Protein AF-A0A537R8G4-F1 (afdb_monomer_lite)

Foldseek 3Di:
DVVCLVPPQEEEAQFVLRLVVQQVVCVVVVHPRHHYDYQHDFACPPPDDDPDDDFPPPDPVVDFQAEEEEEDAQEVQQPPVLVVVLVLVCVVVVHDHAAYEYEHHHDYHNVVVVVVCVVCVVVVVRYHYHYDGDPVNVLVCLLSYLAYERAGNEDSACNVLLNSLVSLGEYEYAPDRNNCVRCPPLHNHDHPVDSVRSSVSVVVSRPDPPVRVVSSVCSVVDPDTDHNVNSVVSVVVSVCVSVVDDPDDDDDWFFDFPPWDKDFPDPDDDDDDDPPVVVVVVVVPPPDDDDDDDDDDDDDADADWDDDPHDMADSVHFWGWDDDPFWIKIWGWDDDPDPGIGITIDIGTDDPPPPAWGFIDTPNHTRDTDDPPPDDD

Radius of gyration: 29.0 Å; chains: 1; bounding box: 66×63×72 Å

Sequence (377 aa):
MRRALKHTDHILAVSENTARDVRRYSASLQLPEPAITVTKNGSSFTEFLPPGEAPGEITVGELPERFVLFVATIEGRKNHQLILDIWRRMIEEGDDPPHLVCVGRLGWKSTAFISTVVESGYLGGRIHLLREICDADLRMLYSRSLFTLCPSFYEGWGLPVGEALAMGKICVCSDRASLPEVAGEFGVYIDIADFDRSLAVIRGLLSDNAARSRLEANIRRGYEPVTWHSVAKKVVAACQSATGVVWQEPYPYTSIPYSSEVNFGKLDRDIDGTGEAVLARIERTRRGLFLGELLQEQNFLWGEEIRSHGFWAYPEDWGTWACHAGGDIAVALAPSDSVFFDVFLRVRVSGLLTNQPIKLSANGRPVWNAAIGEGPR

pLDDT: mean 71.76, std 25.8, range [26.22, 98.75]

Structure (mmCIF, N/CA/C/O backbone):
data_AF-A0A537R8G4-F1
#
_entry.id   AF-A0A537R8G4-F1
#
loop_
_atom_site.group_PDB
_atom_site.id
_atom_site.type_symbol
_atom_site.label_atom_id
_atom_site.label_alt_id
_atom_site.label_comp_id
_atom_site.label_asym_id
_atom_site.label_entity_id
_atom_site.label_seq_id
_atom_site.pdbx_PDB_ins_code
_atom_site.Cartn_x
_atom_site.Cartn_y
_atom_site.Cartn_z
_atom_site.occupancy
_atom_site.B_iso_or_equiv
_atom_site.auth_seq_id
_atom_site.auth_comp_id
_atom_site.auth_asym_id
_atom_site.auth_atom_id
_atom_site.pdbx_PDB_model_num
ATOM 1 N N . MET A 1 1 ? 1.771 0.565 22.942 1.00 77.50 1 MET A N 1
ATOM 2 C CA . MET A 1 1 ? 1.067 -0.737 22.907 1.00 77.50 1 MET A CA 1
ATOM 3 C C . MET A 1 1 ? 0.810 -1.342 24.290 1.00 77.50 1 MET A C 1
ATOM 5 O O . MET A 1 1 ? -0.344 -1.391 24.671 1.00 77.50 1 MET A O 1
ATOM 9 N N . ARG A 1 2 ? 1.821 -1.732 25.093 1.00 78.81 2 ARG A N 1
ATOM 10 C CA . ARG A 1 2 ? 1.601 -2.331 26.438 1.00 78.81 2 ARG A CA 1
ATOM 11 C C . ARG A 1 2 ? 0.625 -1.550 27.338 1.00 78.81 2 ARG A C 1
ATOM 13 O O . ARG A 1 2 ? -0.180 -2.166 28.018 1.00 78.81 2 ARG A O 1
ATOM 20 N N . ARG A 1 3 ? 0.708 -0.211 27.359 1.00 76.81 3 ARG A N 1
ATOM 21 C CA . ARG A 1 3 ? -0.242 0.644 28.098 1.00 76.81 3 ARG A CA 1
ATOM 22 C C . ARG A 1 3 ? -1.656 0.571 27.511 1.00 76.81 3 ARG A C 1
ATOM 24 O O . ARG A 1 3 ? -2.589 0.346 28.261 1.00 76.81 3 ARG A O 1
ATOM 31 N N . ALA A 1 4 ? -1.795 0.681 26.188 1.00 77.44 4 ALA A N 1
ATOM 32 C CA . ALA A 1 4 ? -3.089 0.575 25.510 1.00 77.44 4 ALA A CA 1
ATOM 33 C C . ALA A 1 4 ? -3.793 -0.753 25.841 1.00 77.44 4 ALA A C 1
ATOM 35 O O . ALA A 1 4 ? -4.937 -0.732 26.269 1.00 77.44 4 ALA A O 1
ATOM 36 N N . LEU A 1 5 ? -3.076 -1.882 25.793 1.00 78.88 5 LEU A N 1
ATOM 37 C CA . LEU A 1 5 ? -3.617 -3.204 26.148 1.00 78.88 5 LEU A CA 1
ATOM 38 C C . LEU A 1 5 ? -4.165 -3.311 27.583 1.00 78.88 5 LEU A C 1
ATOM 40 O O . LEU A 1 5 ? -4.950 -4.207 27.857 1.00 78.88 5 LEU A O 1
ATOM 44 N N . LYS A 1 6 ? -3.742 -2.440 28.506 1.00 74.94 6 LYS A N 1
ATOM 45 C CA . LYS A 1 6 ? -4.204 -2.443 29.905 1.00 74.94 6 LYS A CA 1
ATOM 46 C C . LYS A 1 6 ? -5.351 -1.472 30.183 1.00 74.94 6 LYS A C 1
ATOM 48 O O . LYS A 1 6 ? -5.935 -1.540 31.257 1.00 74.94 6 LYS A O 1
ATOM 53 N N . HIS A 1 7 ? -5.606 -0.537 29.273 1.00 79.19 7 HIS A N 1
ATOM 54 C CA . HIS A 1 7 ? -6.469 0.623 29.515 1.00 79.19 7 HIS A CA 1
ATOM 55 C C . HIS A 1 7 ? -7.483 0.863 28.394 1.00 79.19 7 HIS A C 1
ATOM 57 O O . HIS A 1 7 ? -8.088 1.926 28.350 1.00 79.19 7 HIS A O 1
ATOM 63 N N . THR A 1 8 ? -7.625 -0.081 27.464 1.00 79.56 8 THR A N 1
ATOM 64 C CA . THR A 1 8 ? -8.562 0.030 26.346 1.00 79.56 8 THR A CA 1
ATOM 65 C C . THR A 1 8 ? -9.536 -1.128 26.421 1.00 79.56 8 THR A C 1
ATOM 67 O O . THR A 1 8 ? -9.103 -2.279 26.459 1.00 79.56 8 THR A O 1
ATOM 70 N N . ASP A 1 9 ? -10.829 -0.822 26.400 1.00 79.62 9 ASP A N 1
ATOM 71 C CA . ASP A 1 9 ? -11.888 -1.834 26.402 1.00 79.62 9 ASP A CA 1
ATOM 72 C C . ASP A 1 9 ? -11.975 -2.565 25.057 1.00 79.62 9 ASP A C 1
ATOM 74 O O . ASP A 1 9 ? -12.308 -3.747 25.002 1.00 79.62 9 ASP A O 1
ATOM 78 N N . HIS A 1 10 ? -11.634 -1.873 23.963 1.00 86.75 10 HIS A N 1
ATOM 79 C CA . HIS A 1 10 ? -11.763 -2.389 22.603 1.00 86.75 10 HIS A CA 1
ATOM 80 C C . HIS A 1 10 ? -10.721 -1.805 21.647 1.00 86.75 10 HIS A C 1
ATOM 82 O O . HIS A 1 10 ? -10.510 -0.595 21.601 1.00 86.75 10 HIS A O 1
ATOM 88 N N . ILE A 1 11 ? -10.081 -2.650 20.842 1.00 91.88 11 ILE A N 1
ATOM 89 C CA . ILE A 1 11 ? -9.055 -2.240 19.877 1.00 91.88 11 ILE A CA 1
ATOM 90 C C . ILE A 1 11 ? -9.620 -2.301 18.458 1.00 91.88 11 ILE A C 1
ATOM 92 O O . ILE A 1 11 ? -10.158 -3.315 18.017 1.00 91.88 11 ILE A O 1
ATOM 96 N N . LEU A 1 12 ? -9.433 -1.220 17.706 1.00 94.38 12 LEU A N 1
ATOM 97 C CA . LEU A 1 12 ? -9.717 -1.179 16.275 1.00 94.38 12 LEU A CA 1
ATOM 98 C C . LEU A 1 12 ? -8.428 -1.481 15.509 1.00 94.38 12 LEU A C 1
ATOM 100 O O . LEU A 1 12 ? -7.441 -0.754 15.626 1.00 94.38 12 LEU A O 1
ATOM 104 N N . ALA A 1 13 ? -8.414 -2.584 14.764 1.00 95.88 13 ALA A N 1
ATOM 105 C CA . ALA A 1 13 ? -7.257 -3.020 13.990 1.00 95.88 13 ALA A CA 1
ATOM 106 C C . ALA A 1 13 ? -7.496 -2.797 12.495 1.00 95.88 13 ALA A C 1
ATOM 108 O O . ALA A 1 13 ? -8.519 -3.200 11.955 1.00 95.88 13 ALA A O 1
ATOM 109 N N . VAL A 1 14 ? -6.525 -2.213 11.796 1.00 95.69 14 VAL A N 1
ATOM 110 C CA . VAL A 1 14 ? -6.655 -1.879 10.364 1.00 95.69 14 VAL A CA 1
ATOM 111 C C . VAL A 1 14 ? -6.548 -3.087 9.420 1.00 95.69 14 VAL A C 1
ATOM 113 O O . VAL A 1 14 ? -6.735 -2.948 8.217 1.00 95.69 14 VAL A O 1
ATOM 116 N N . SER A 1 15 ? -6.237 -4.272 9.949 1.00 97.00 15 SER A N 1
ATOM 117 C CA . SER A 1 15 ? -6.146 -5.544 9.221 1.00 97.00 15 SER A CA 1
ATOM 118 C C . SER A 1 15 ? -6.269 -6.727 10.175 1.00 97.00 15 SER A C 1
ATOM 120 O O . SER A 1 15 ? -6.014 -6.593 11.378 1.00 97.00 15 SER A O 1
ATOM 122 N N . GLU A 1 16 ? -6.578 -7.906 9.635 1.00 96.81 16 GLU A N 1
ATOM 123 C CA . GLU A 1 16 ? -6.464 -9.161 10.380 1.00 96.81 16 GLU A CA 1
ATOM 124 C C . GLU A 1 16 ? -5.011 -9.426 10.773 1.00 96.81 16 GLU A C 1
ATOM 126 O O . GLU A 1 16 ? -4.745 -9.922 11.866 1.00 96.81 16 GLU A O 1
ATOM 131 N N . ASN A 1 17 ? -4.043 -9.040 9.937 1.00 97.00 17 ASN A N 1
ATOM 132 C CA . ASN A 1 17 ? -2.630 -9.121 10.278 1.00 97.00 17 ASN A CA 1
ATOM 133 C C . ASN A 1 17 ? -2.297 -8.313 11.532 1.00 97.00 17 ASN A C 1
ATOM 135 O O . ASN A 1 17 ? -1.690 -8.840 12.463 1.00 97.00 17 ASN A O 1
ATOM 139 N N . THR A 1 18 ? -2.755 -7.063 11.593 1.00 96.38 18 THR A N 1
ATOM 140 C CA . THR A 1 18 ? -2.564 -6.215 12.775 1.00 96.38 18 THR A CA 1
ATOM 141 C C . THR A 1 18 ? -3.274 -6.811 13.989 1.00 96.38 18 THR A C 1
ATOM 143 O O . THR A 1 18 ? -2.699 -6.843 15.075 1.00 96.38 18 THR A O 1
ATOM 146 N N . ALA A 1 19 ? -4.486 -7.351 13.823 1.00 96.81 19 ALA A N 1
ATOM 147 C CA . ALA A 1 19 ? -5.201 -8.026 14.903 1.00 96.81 19 ALA A CA 1
ATOM 148 C C . ALA A 1 19 ? -4.428 -9.248 15.434 1.00 96.81 19 ALA A C 1
ATOM 150 O O . ALA A 1 19 ? -4.290 -9.415 16.647 1.00 96.81 19 ALA A O 1
ATOM 151 N N . ARG A 1 20 ? -3.865 -10.083 14.549 1.00 96.44 20 ARG A N 1
ATOM 152 C CA . ARG A 1 20 ? -3.001 -11.216 14.926 1.00 96.44 20 ARG A CA 1
ATOM 153 C C . ARG A 1 20 ? -1.750 -10.755 15.670 1.00 96.44 20 ARG A C 1
ATOM 155 O O . ARG A 1 20 ? -1.399 -11.363 16.679 1.00 96.44 20 ARG A O 1
ATOM 162 N N . ASP A 1 21 ? -1.105 -9.685 15.214 1.00 95.81 21 ASP A N 1
ATOM 163 C CA . ASP A 1 21 ? 0.089 -9.141 15.865 1.00 95.81 21 ASP A CA 1
ATOM 164 C C . ASP A 1 21 ? -0.223 -8.589 17.262 1.00 95.81 21 ASP A C 1
ATOM 166 O O . ASP A 1 21 ? 0.522 -8.847 18.211 1.00 95.81 21 ASP A O 1
ATOM 170 N N . VAL A 1 22 ? -1.363 -7.908 17.426 1.00 95.31 22 VAL A N 1
ATOM 171 C CA . VAL A 1 22 ? -1.854 -7.448 18.734 1.00 95.31 22 VAL A CA 1
ATOM 172 C C . VAL A 1 22 ? -2.113 -8.632 19.665 1.00 95.31 22 VAL A C 1
ATOM 174 O O . VAL A 1 22 ? -1.622 -8.622 20.794 1.00 95.31 22 VAL A O 1
ATOM 177 N N . ARG A 1 23 ? -2.811 -9.679 19.202 1.00 95.25 23 ARG A N 1
ATOM 178 C CA . ARG A 1 23 ? -3.057 -10.897 19.997 1.00 95.25 23 ARG A CA 1
ATOM 179 C C . ARG A 1 23 ? -1.754 -11.579 20.409 1.00 95.25 23 ARG A C 1
ATOM 181 O O . ARG A 1 23 ? -1.564 -11.878 21.585 1.00 95.25 23 ARG A O 1
ATOM 188 N N . ARG A 1 24 ? -0.822 -11.760 19.466 1.00 95.44 24 ARG A N 1
ATOM 189 C CA . ARG A 1 24 ? 0.501 -12.351 19.722 1.00 95.44 24 ARG A CA 1
ATOM 190 C C . ARG A 1 24 ? 1.281 -11.545 20.761 1.00 95.44 24 ARG A C 1
ATOM 192 O O . ARG A 1 24 ? 1.901 -12.126 21.650 1.00 95.44 24 ARG A O 1
ATOM 199 N N . TYR A 1 25 ? 1.254 -10.217 20.662 1.00 94.69 25 TYR A N 1
ATOM 200 C CA . TYR A 1 25 ? 1.926 -9.341 21.618 1.00 94.69 25 TYR A CA 1
ATOM 201 C C . TYR A 1 25 ? 1.234 -9.322 22.990 1.00 94.69 25 TYR A C 1
ATOM 203 O O . TYR A 1 25 ? 1.918 -9.264 24.005 1.00 94.69 25 TYR A O 1
ATOM 211 N N . SER A 1 26 ? -0.098 -9.424 23.052 1.00 92.69 26 SER A N 1
ATOM 212 C CA . SER A 1 26 ? -0.823 -9.573 24.324 1.00 92.69 26 SER A CA 1
ATOM 213 C C . SER A 1 26 ? -0.442 -10.878 25.029 1.00 92.69 26 SER A C 1
ATOM 215 O O . SER A 1 26 ? -0.069 -10.870 26.204 1.00 92.69 26 SER A O 1
ATOM 217 N N . ALA A 1 27 ? -0.414 -11.985 24.278 1.00 92.94 27 ALA A N 1
ATOM 218 C CA . ALA A 1 27 ? -0.031 -13.300 24.782 1.00 92.94 27 ALA A CA 1
ATOM 219 C C . ALA A 1 27 ? 1.420 -13.335 25.296 1.00 92.94 27 ALA A C 1
ATOM 221 O O . ALA A 1 27 ? 1.681 -13.903 26.355 1.00 92.94 27 ALA A O 1
ATOM 222 N N . SER A 1 28 ? 2.365 -12.678 24.608 1.00 95.31 28 SER A N 1
ATOM 223 C CA . SER A 1 28 ? 3.765 -12.607 25.068 1.00 95.31 28 SER A CA 1
ATOM 224 C C . SER A 1 28 ? 3.944 -11.804 26.361 1.00 95.31 28 SER A C 1
ATOM 226 O O . SER A 1 28 ? 4.935 -11.982 27.068 1.00 95.31 28 SER A O 1
ATOM 228 N N . LEU A 1 29 ? 2.976 -10.946 26.692 1.00 90.81 29 LEU A N 1
ATOM 229 C CA . LEU A 1 29 ? 2.906 -10.205 27.949 1.00 90.81 29 LEU A CA 1
ATOM 230 C C . LEU A 1 29 ? 2.048 -10.900 29.015 1.00 90.81 29 LEU A C 1
ATOM 232 O O . LEU A 1 29 ? 1.900 -10.336 30.099 1.00 90.81 29 LEU A O 1
ATOM 236 N N . GLN A 1 30 ? 1.490 -12.081 28.717 1.00 90.19 30 GLN A N 1
ATOM 237 C CA . GLN A 1 30 ? 0.563 -12.815 29.587 1.00 90.19 30 GLN A CA 1
ATOM 238 C C . GLN A 1 30 ? -0.653 -11.966 30.003 1.00 90.19 30 GLN A C 1
ATOM 240 O O . GLN A 1 30 ? -1.149 -12.067 31.123 1.00 90.19 30 GLN A O 1
ATOM 245 N N . LEU A 1 31 ? -1.115 -11.088 29.108 1.00 84.19 31 LEU A N 1
ATOM 246 C CA . LEU A 1 31 ? -2.334 -10.304 29.295 1.00 84.19 31 LEU A CA 1
ATOM 247 C C . LEU A 1 31 ? -3.538 -11.043 28.685 1.00 84.19 31 LEU A C 1
ATOM 249 O O . LEU A 1 31 ? -3.347 -11.846 27.766 1.00 84.19 31 LEU A O 1
ATOM 253 N N . PRO A 1 32 ? -4.773 -10.770 29.153 1.00 82.31 32 PRO A N 1
ATOM 254 C CA . PRO A 1 32 ? -5.981 -11.279 28.512 1.00 82.31 32 PRO A CA 1
ATOM 255 C C . PRO A 1 32 ? -6.027 -10.929 27.020 1.00 82.31 32 PRO A C 1
ATOM 257 O O . PRO A 1 32 ? -5.450 -9.928 26.578 1.00 82.31 32 PRO A O 1
ATOM 260 N N . GLU A 1 33 ? -6.713 -11.755 26.232 1.00 85.56 33 GLU A N 1
ATOM 261 C CA . GLU A 1 33 ? -6.945 -11.426 24.829 1.00 85.56 33 GLU A CA 1
ATOM 262 C C . GLU A 1 33 ? -7.824 -10.166 24.745 1.00 85.56 33 GLU A C 1
ATOM 264 O O . GLU A 1 33 ? -8.910 -10.152 25.329 1.00 85.56 33 GLU A O 1
ATOM 269 N N . PRO A 1 34 ? -7.369 -9.094 24.070 1.00 86.81 34 PRO A N 1
ATOM 270 C CA . PRO A 1 34 ? -8.164 -7.882 23.953 1.00 86.81 34 PRO A CA 1
ATOM 271 C C . PRO A 1 34 ? -9.346 -8.114 23.009 1.00 86.81 34 PRO A C 1
ATOM 273 O O . PRO A 1 34 ? -9.230 -8.845 22.022 1.00 86.81 34 PRO A O 1
ATOM 276 N N . ALA A 1 35 ? -10.463 -7.431 23.258 1.00 90.06 35 ALA A N 1
ATOM 277 C CA . ALA A 1 35 ? -11.524 -7.332 22.268 1.00 90.06 35 ALA A CA 1
ATOM 278 C C . ALA A 1 35 ? -11.006 -6.533 21.060 1.00 90.06 35 ALA A C 1
ATOM 280 O O . ALA A 1 35 ? -10.442 -5.447 21.216 1.00 90.06 35 ALA A O 1
ATOM 281 N N . ILE A 1 36 ? -11.140 -7.096 19.855 1.00 94.00 36 ILE A N 1
ATOM 282 C CA . ILE A 1 36 ? -10.653 -6.481 18.616 1.00 94.00 36 ILE A CA 1
ATOM 283 C C . ILE A 1 36 ? -11.757 -6.504 17.561 1.00 94.00 36 ILE A C 1
ATOM 285 O O . ILE A 1 36 ? -12.323 -7.560 17.279 1.00 94.00 36 ILE A O 1
ATOM 289 N N . THR A 1 37 ? -11.987 -5.368 16.902 1.00 95.12 37 THR A N 1
ATOM 290 C CA . THR A 1 37 ? -12.716 -5.309 15.627 1.00 95.12 37 THR A CA 1
ATOM 291 C C . THR A 1 37 ? -11.768 -4.898 14.515 1.00 95.12 37 THR A C 1
ATOM 293 O O . THR A 1 37 ? -11.030 -3.921 14.643 1.00 95.12 37 THR A O 1
ATOM 296 N N . VAL A 1 38 ? -11.807 -5.630 13.401 1.00 96.56 38 VAL A N 1
ATOM 297 C CA . VAL A 1 38 ? -11.031 -5.279 12.213 1.00 96.56 38 VAL A CA 1
ATOM 298 C C . VAL A 1 38 ? -11.786 -4.258 11.366 1.00 96.56 38 VAL A C 1
ATOM 300 O O . VAL A 1 38 ? -12.844 -4.532 10.795 1.00 96.56 38 VAL A O 1
ATOM 303 N N . THR A 1 39 ? -11.206 -3.068 11.265 1.00 94.12 39 THR A N 1
ATOM 304 C CA . THR A 1 39 ? -11.673 -1.928 10.479 1.00 94.12 39 THR A CA 1
ATOM 305 C C . THR A 1 39 ? -10.660 -1.654 9.371 1.00 94.12 39 THR A C 1
ATOM 307 O O . THR A 1 39 ? -9.817 -0.769 9.494 1.00 94.12 39 THR A O 1
ATOM 310 N N . LYS A 1 40 ? -10.721 -2.459 8.301 1.00 93.38 40 LYS A N 1
ATOM 311 C CA . LYS A 1 40 ? -9.927 -2.272 7.071 1.00 93.38 40 LYS A CA 1
ATOM 312 C C . LYS A 1 40 ? -10.005 -0.813 6.613 1.00 93.38 40 LYS A C 1
ATOM 314 O O . LYS A 1 40 ? -11.111 -0.281 6.608 1.00 93.38 40 LYS A O 1
ATOM 319 N N . ASN A 1 41 ? -8.896 -0.179 6.228 1.00 90.25 41 ASN A N 1
ATOM 320 C CA . ASN A 1 41 ? -8.958 1.218 5.779 1.00 90.25 41 ASN A CA 1
ATOM 321 C C . ASN A 1 41 ? -9.608 1.331 4.396 1.00 90.25 41 ASN A C 1
ATOM 323 O O . ASN A 1 41 ? -9.421 0.465 3.536 1.00 90.25 41 ASN A O 1
ATOM 327 N N . GLY A 1 42 ? -10.340 2.426 4.192 1.00 86.12 42 GLY A N 1
ATOM 328 C CA . GLY A 1 42 ? -10.951 2.743 2.911 1.00 86.12 42 GLY A CA 1
ATOM 329 C C . GLY A 1 42 ? -9.947 3.300 1.901 1.00 86.12 42 GLY A C 1
ATOM 330 O O . GLY A 1 42 ? -8.827 3.659 2.262 1.00 86.12 42 GLY A O 1
ATOM 331 N N . SER A 1 43 ? -10.355 3.387 0.636 1.00 80.44 43 SER A N 1
ATOM 332 C CA . SER A 1 43 ? -9.645 4.140 -0.405 1.00 80.44 43 SER A CA 1
ATOM 333 C C . SER A 1 43 ? -10.412 5.421 -0.748 1.00 80.44 43 SER A C 1
ATOM 335 O O . SER A 1 43 ? -11.624 5.387 -0.952 1.00 80.44 43 SER A O 1
ATOM 337 N N . SER A 1 44 ? -9.714 6.560 -0.794 1.00 66.44 44 SER A N 1
ATOM 338 C CA . SER A 1 44 ? -10.332 7.895 -0.881 1.00 66.44 44 SER A CA 1
ATOM 339 C C . SER A 1 44 ? -10.782 8.300 -2.290 1.00 66.44 44 SER A C 1
ATOM 341 O O . SER A 1 44 ? -11.658 9.151 -2.438 1.00 66.44 44 SER A O 1
ATOM 343 N N . PHE A 1 45 ? -10.228 7.690 -3.341 1.00 65.31 45 PHE A N 1
ATOM 344 C CA . PHE A 1 45 ? -10.403 8.184 -4.711 1.00 65.31 45 PHE A CA 1
ATOM 345 C C . PHE A 1 45 ? -11.792 7.959 -5.324 1.00 65.31 45 PHE A C 1
ATOM 347 O O . PHE A 1 45 ? -12.094 8.540 -6.371 1.00 65.31 45 PHE A O 1
ATOM 354 N N . THR A 1 46 ? -12.625 7.114 -4.716 1.00 56.50 46 THR A N 1
ATOM 355 C CA . THR A 1 46 ? -13.982 6.818 -5.198 1.00 56.50 46 THR A CA 1
ATOM 356 C C . THR A 1 46 ? -15.076 7.578 -4.450 1.00 56.50 46 THR A C 1
ATOM 358 O O . THR A 1 46 ? -16.177 7.674 -4.978 1.00 56.50 46 THR A O 1
ATOM 361 N N . GLU A 1 47 ? -14.806 8.114 -3.252 1.00 55.94 47 GLU A N 1
ATOM 362 C CA . GLU A 1 47 ? -15.846 8.706 -2.387 1.00 55.94 47 GLU A CA 1
ATOM 363 C C . GLU A 1 47 ? -15.736 10.225 -2.185 1.00 55.94 47 GLU A C 1
ATOM 365 O O . GLU A 1 47 ? -16.770 10.866 -2.028 1.00 55.94 47 GLU A O 1
ATOM 370 N N . PHE A 1 48 ? -14.533 10.816 -2.190 1.00 53.91 48 PHE A N 1
ATOM 371 C CA . PHE A 1 48 ? -14.340 12.178 -1.655 1.00 53.91 48 PHE A CA 1
ATOM 372 C C . PHE A 1 48 ? -13.660 13.178 -2.591 1.00 53.91 48 PHE A C 1
ATOM 374 O O . PHE A 1 48 ? -13.236 14.234 -2.134 1.00 53.91 48 PHE A O 1
ATOM 381 N N . LEU A 1 49 ? -13.580 12.907 -3.894 1.00 50.97 49 LEU A N 1
ATOM 382 C CA . LEU A 1 49 ? -13.077 13.924 -4.817 1.00 50.97 49 LEU A CA 1
ATOM 383 C C . LEU A 1 49 ? -14.215 14.849 -5.269 1.00 50.97 49 LEU A C 1
ATOM 385 O O . LEU A 1 49 ? -15.128 14.376 -5.955 1.00 50.97 49 LEU A O 1
ATOM 389 N N . PRO A 1 50 ? -14.179 16.154 -4.938 1.00 42.34 50 PRO A N 1
ATOM 390 C CA . PRO A 1 50 ? -15.074 17.106 -5.571 1.00 42.34 50 PRO A CA 1
ATOM 391 C C . PRO A 1 50 ? -14.821 17.100 -7.091 1.00 42.34 50 PRO A C 1
ATOM 393 O O . PRO A 1 50 ? -13.666 17.066 -7.532 1.00 42.34 50 PRO A O 1
ATOM 396 N N . PRO A 1 51 ? -15.870 17.111 -7.933 1.00 44.56 51 PRO A N 1
ATOM 397 C CA . PRO A 1 51 ? -15.683 17.235 -9.370 1.00 44.56 51 PRO A CA 1
ATOM 398 C C . PRO A 1 51 ? -15.009 18.577 -9.684 1.00 44.56 51 PRO A C 1
ATOM 400 O O . PRO A 1 51 ? -15.574 19.632 -9.407 1.00 44.56 51 PRO A O 1
ATOM 403 N N . GLY A 1 52 ? -13.817 18.534 -10.289 1.00 47.81 52 GLY A N 1
ATOM 404 C CA . GLY A 1 52 ? -13.170 19.719 -10.860 1.00 47.81 52 GLY A CA 1
ATOM 405 C C . GLY A 1 52 ? -11.943 20.275 -10.133 1.00 47.81 52 GLY A C 1
ATOM 406 O O . GLY A 1 52 ? -11.533 21.379 -10.483 1.00 47.81 52 GLY A O 1
ATOM 407 N N . GLU A 1 53 ? -11.317 19.557 -9.192 1.00 45.69 53 GLU A N 1
ATOM 408 C CA . GLU A 1 53 ? -9.941 19.911 -8.804 1.00 45.69 53 GLU A CA 1
ATOM 409 C C . GLU A 1 53 ? -9.013 19.732 -10.011 1.00 45.69 53 GLU A C 1
ATOM 411 O O . GLU A 1 53 ? -8.800 18.623 -10.511 1.00 45.69 53 GLU A O 1
ATOM 416 N N . ALA A 1 54 ? -8.516 20.856 -10.527 1.00 48.59 54 ALA A N 1
ATOM 417 C CA . ALA A 1 54 ? -7.509 20.861 -11.571 1.00 48.59 54 ALA A CA 1
ATOM 418 C C . ALA A 1 54 ? -6.210 20.231 -11.029 1.00 48.59 54 ALA A C 1
ATOM 420 O O . ALA A 1 54 ? -5.898 20.426 -9.851 1.00 48.59 54 ALA A O 1
ATOM 421 N N . PRO A 1 55 ? -5.449 19.497 -11.864 1.00 52.28 55 PRO A N 1
ATOM 422 C CA . PRO A 1 55 ? -4.099 19.059 -11.514 1.00 52.28 55 PRO A CA 1
ATOM 423 C C . PRO A 1 55 ? -3.263 20.236 -10.987 1.00 52.28 55 PRO A C 1
ATOM 425 O O . PRO A 1 55 ? -3.420 21.365 -11.464 1.00 52.28 55 PRO A O 1
ATOM 428 N N . GLY A 1 56 ? -2.417 19.972 -9.995 1.00 55.00 56 GLY A N 1
ATOM 429 C CA . GLY A 1 56 ? -1.513 20.940 -9.385 1.00 55.00 56 GLY A CA 1
ATOM 430 C C . GLY A 1 56 ? -0.315 21.285 -10.277 1.00 55.00 56 GLY A C 1
ATOM 431 O O . GLY A 1 56 ? -0.346 21.127 -11.496 1.00 55.00 56 GLY A O 1
ATOM 432 N N . GLU A 1 57 ? 0.762 21.784 -9.659 1.00 51.16 57 GLU A N 1
ATOM 433 C CA . GLU A 1 57 ? 1.973 22.291 -10.334 1.00 51.16 57 GLU A CA 1
ATOM 434 C C . GLU A 1 57 ? 2.688 21.266 -11.232 1.00 51.16 57 GLU A C 1
ATOM 436 O O . GLU A 1 57 ? 3.471 21.669 -12.094 1.00 51.16 57 GLU A O 1
ATOM 441 N N . ILE A 1 58 ? 2.411 19.961 -11.094 1.00 57.91 58 ILE A N 1
ATOM 442 C CA . ILE A 1 58 ? 2.931 18.949 -12.020 1.00 57.91 58 ILE A CA 1
ATOM 443 C C . ILE A 1 58 ? 2.186 19.082 -13.346 1.00 57.91 58 ILE A C 1
ATOM 445 O O . ILE A 1 58 ? 1.154 18.451 -13.596 1.00 57.91 58 ILE A O 1
ATOM 449 N N . THR A 1 59 ? 2.740 19.891 -14.244 1.00 55.78 59 THR A N 1
ATOM 450 C CA . THR A 1 59 ? 2.212 19.965 -15.600 1.00 55.78 59 THR A CA 1
ATOM 451 C C . THR A 1 59 ? 2.400 18.614 -16.290 1.00 55.78 59 THR A C 1
ATOM 453 O O . THR A 1 59 ? 3.476 18.023 -16.314 1.00 55.78 59 THR A O 1
ATOM 456 N N . VAL A 1 60 ? 1.318 18.109 -16.890 1.00 49.78 60 VAL A N 1
ATOM 457 C CA . VAL A 1 60 ? 1.226 16.817 -17.602 1.00 49.78 60 VAL A CA 1
ATOM 458 C C . VAL A 1 60 ? 2.379 16.575 -18.599 1.00 49.78 60 VAL A C 1
ATOM 460 O O . VAL A 1 60 ? 2.666 15.412 -18.902 1.00 49.78 60 VAL A O 1
ATOM 463 N N . GLY A 1 61 ? 3.022 17.646 -19.086 1.00 53.72 61 GLY A N 1
ATOM 464 C CA . GLY A 1 61 ? 4.154 17.633 -20.016 1.00 53.72 61 GLY A CA 1
ATOM 465 C C . GLY A 1 61 ? 5.549 17.458 -19.397 1.00 53.72 61 GLY A C 1
ATOM 466 O O . GLY A 1 61 ? 6.481 17.187 -20.146 1.00 53.72 61 GLY A O 1
ATOM 467 N N . GLU A 1 62 ? 5.716 17.569 -18.077 1.00 70.88 62 GLU A N 1
ATOM 468 C CA . GLU A 1 62 ? 7.014 17.378 -17.399 1.00 70.88 62 GLU A CA 1
ATOM 469 C C . GLU A 1 62 ? 7.285 15.915 -17.018 1.00 70.88 62 GLU A C 1
ATOM 471 O O . GLU A 1 62 ? 8.405 15.546 -16.663 1.00 70.88 62 GLU A O 1
ATOM 476 N N . LEU A 1 63 ? 6.266 15.057 -17.108 1.00 79.06 63 LEU A N 1
ATOM 477 C CA . LEU A 1 63 ? 6.382 13.646 -16.763 1.00 79.06 63 LEU A CA 1
ATOM 478 C C . LEU A 1 63 ? 6.831 12.793 -17.957 1.00 79.06 63 LEU A C 1
ATOM 480 O O . LEU A 1 63 ? 6.384 13.018 -19.085 1.00 79.06 63 LEU A O 1
ATOM 484 N N . PRO A 1 64 ? 7.643 11.748 -17.713 1.00 85.88 64 PRO A N 1
ATOM 485 C CA . PRO A 1 64 ? 8.017 10.791 -18.747 1.00 85.88 64 PRO A CA 1
ATOM 486 C C . PRO A 1 64 ? 6.792 10.056 -19.308 1.00 85.88 64 PRO A C 1
ATOM 488 O O . PRO A 1 64 ? 5.8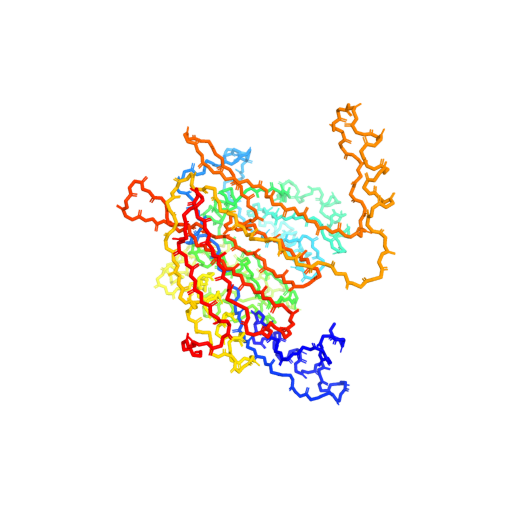49 9.738 -18.586 1.00 85.88 64 PRO A O 1
ATOM 491 N N . GLU A 1 65 ? 6.830 9.722 -20.600 1.00 87.06 65 GLU A N 1
ATOM 492 C CA . GLU A 1 65 ? 5.725 9.040 -21.288 1.00 87.06 65 GLU A CA 1
ATOM 493 C C . GLU A 1 65 ? 5.478 7.620 -20.750 1.00 87.06 65 GLU A C 1
ATOM 495 O O . GLU A 1 65 ? 4.335 7.184 -20.620 1.00 87.06 65 GLU A O 1
ATOM 500 N N . ARG A 1 66 ? 6.552 6.901 -20.397 1.00 94.62 66 ARG A N 1
ATOM 501 C CA . ARG A 1 66 ? 6.507 5.541 -19.845 1.00 94.62 66 ARG A CA 1
ATOM 502 C C . ARG A 1 66 ? 7.103 5.530 -18.446 1.00 94.62 66 ARG A C 1
ATOM 504 O O . ARG A 1 66 ? 8.316 5.692 -18.292 1.00 94.62 66 ARG A O 1
ATOM 511 N N . PHE A 1 67 ? 6.269 5.273 -17.440 1.00 97.81 67 PHE A N 1
ATOM 512 C CA . PHE A 1 67 ? 6.724 5.148 -16.058 1.00 97.81 67 PHE A CA 1
ATOM 513 C C . PHE A 1 67 ? 5.984 4.083 -15.248 1.00 97.81 67 PHE A C 1
ATOM 515 O O . PHE A 1 67 ? 4.836 3.731 -15.526 1.00 97.81 67 PHE A O 1
ATOM 522 N N . VAL A 1 68 ? 6.668 3.594 -14.218 1.00 98.50 68 VAL A N 1
ATOM 523 C CA . VAL A 1 68 ? 6.116 2.791 -13.123 1.00 98.50 68 VAL A CA 1
ATOM 524 C C . VAL A 1 68 ? 6.043 3.673 -11.880 1.00 98.50 68 VAL A C 1
ATOM 526 O O . VAL A 1 68 ? 6.953 4.462 -11.621 1.00 98.50 68 VAL A O 1
ATOM 529 N N . LEU A 1 69 ? 4.951 3.555 -11.126 1.00 98.19 69 LEU A N 1
ATOM 530 C CA . LEU A 1 69 ? 4.675 4.410 -9.974 1.00 98.19 69 LEU A CA 1
ATOM 531 C C . LEU A 1 69 ? 4.954 3.681 -8.654 1.00 98.19 69 LEU A C 1
ATOM 533 O O . LEU A 1 69 ? 4.493 2.564 -8.433 1.00 98.19 69 LEU A O 1
ATOM 537 N N . PHE A 1 70 ? 5.652 4.342 -7.737 1.00 97.56 70 PHE A N 1
ATOM 538 C CA . PHE A 1 70 ? 5.889 3.860 -6.381 1.00 97.56 70 PHE A CA 1
ATOM 539 C C . PHE A 1 70 ? 5.402 4.912 -5.383 1.00 97.56 70 PHE A C 1
ATOM 541 O O . PHE A 1 70 ? 6.080 5.903 -5.125 1.00 97.56 70 PHE A O 1
ATOM 548 N N . VAL A 1 71 ? 4.224 4.687 -4.800 1.00 96.00 71 VAL A N 1
ATOM 549 C CA . VAL A 1 71 ? 3.629 5.591 -3.803 1.00 96.00 71 VAL A CA 1
ATOM 550 C C . VAL A 1 71 ? 3.904 5.062 -2.402 1.00 96.00 71 VAL A C 1
ATOM 552 O O . VAL A 1 71 ? 3.315 4.072 -1.968 1.00 96.00 71 VAL A O 1
ATOM 555 N N . ALA A 1 72 ? 4.816 5.708 -1.682 1.00 93.12 72 ALA A N 1
ATOM 556 C CA . ALA A 1 72 ? 5.104 5.408 -0.286 1.00 93.12 72 ALA A CA 1
ATOM 557 C C . ALA A 1 72 ? 5.982 6.495 0.338 1.00 93.12 72 ALA A C 1
ATOM 559 O O . ALA A 1 72 ? 6.837 7.076 -0.322 1.00 93.12 72 ALA A O 1
ATOM 560 N N . THR A 1 73 ? 5.871 6.685 1.656 1.00 89.12 73 THR A N 1
ATOM 561 C CA . THR A 1 73 ? 6.956 7.315 2.421 1.00 89.12 73 THR A CA 1
ATOM 562 C C . THR A 1 73 ? 8.268 6.605 2.098 1.00 89.12 73 THR A C 1
ATOM 564 O O . THR A 1 73 ? 8.360 5.388 2.244 1.00 89.12 73 THR A O 1
ATOM 567 N N . ILE A 1 74 ? 9.290 7.347 1.687 1.00 87.06 74 ILE A N 1
ATOM 568 C CA . ILE A 1 74 ? 10.600 6.792 1.365 1.00 87.06 74 ILE A CA 1
ATOM 569 C C . ILE A 1 74 ? 11.276 6.408 2.678 1.00 87.06 74 ILE A C 1
ATOM 571 O O . ILE A 1 74 ? 11.845 7.250 3.365 1.00 87.06 74 ILE A O 1
ATOM 575 N N . GLU A 1 75 ? 11.161 5.141 3.064 1.00 89.31 75 GLU A N 1
ATOM 576 C CA . GLU A 1 75 ? 11.704 4.592 4.308 1.00 89.31 75 GLU A CA 1
ATOM 577 C C . GLU A 1 75 ? 12.108 3.122 4.142 1.00 89.31 75 GLU A C 1
ATOM 579 O O . GLU A 1 75 ? 11.646 2.426 3.231 1.00 89.31 75 GLU A O 1
ATOM 584 N N . GLY A 1 76 ? 12.944 2.625 5.059 1.00 87.00 76 GLY A N 1
ATOM 585 C CA . GLY A 1 76 ? 13.529 1.282 4.948 1.00 87.00 76 GLY A CA 1
ATOM 586 C C . GLY A 1 76 ? 12.499 0.146 4.864 1.00 87.00 76 GLY A C 1
ATOM 587 O O . GLY A 1 76 ? 12.679 -0.800 4.103 1.00 87.00 76 GLY A O 1
ATOM 588 N N . ARG A 1 77 ? 11.374 0.251 5.584 1.00 93.12 77 ARG A N 1
ATOM 589 C CA . ARG A 1 77 ? 10.320 -0.783 5.602 1.00 93.12 77 ARG A CA 1
ATOM 590 C C . ARG A 1 77 ? 9.627 -0.962 4.249 1.00 93.12 77 ARG A C 1
ATOM 592 O O . ARG A 1 77 ? 9.148 -2.054 3.960 1.00 93.12 77 ARG A O 1
ATOM 599 N N . LYS A 1 78 ? 9.571 0.091 3.434 1.00 94.06 78 LYS A N 1
ATOM 600 C CA . LYS A 1 78 ? 8.899 0.079 2.128 1.00 94.06 78 LYS A CA 1
ATOM 601 C C . LYS A 1 78 ? 9.742 -0.570 1.034 1.00 94.06 78 LYS A C 1
ATOM 603 O O . LYS A 1 78 ? 9.221 -0.836 -0.034 1.00 94.06 78 LYS A O 1
ATOM 608 N N . ASN A 1 79 ? 11.017 -0.851 1.320 1.00 95.12 79 ASN A N 1
ATOM 609 C CA . ASN A 1 79 ? 11.919 -1.595 0.445 1.00 95.12 79 ASN A CA 1
ATOM 610 C C . ASN A 1 79 ? 12.170 -0.940 -0.930 1.00 95.12 79 ASN A C 1
ATOM 612 O O . ASN A 1 79 ? 12.225 -1.608 -1.959 1.00 95.12 79 ASN A O 1
ATOM 616 N N . HIS A 1 80 ? 12.363 0.382 -0.944 1.00 94.88 80 HIS A N 1
ATOM 617 C CA . HIS A 1 80 ? 12.732 1.122 -2.159 1.00 94.88 80 HIS A CA 1
ATOM 618 C C . HIS A 1 80 ? 14.031 0.608 -2.798 1.00 94.88 80 HIS A C 1
ATOM 620 O O . HIS A 1 80 ? 14.179 0.643 -4.017 1.00 94.88 80 HIS A O 1
ATOM 626 N N . GLN A 1 81 ? 14.943 0.088 -1.971 1.00 94.88 81 GLN A N 1
ATOM 627 C CA . GLN A 1 81 ? 16.230 -0.440 -2.409 1.00 94.88 81 GLN A CA 1
ATOM 628 C C . GLN A 1 81 ? 16.081 -1.617 -3.381 1.00 94.88 81 GLN A C 1
ATOM 630 O O . GLN A 1 81 ? 16.722 -1.605 -4.425 1.00 94.88 81 GLN A O 1
ATOM 635 N N . LEU A 1 82 ? 15.184 -2.572 -3.098 1.00 96.94 82 LEU A N 1
ATOM 636 C CA . LEU A 1 82 ? 14.930 -3.709 -3.991 1.00 96.94 82 LEU A CA 1
ATOM 637 C C . LEU A 1 82 ? 14.569 -3.245 -5.408 1.00 96.94 82 LEU A C 1
ATOM 639 O O . LEU A 1 82 ? 15.092 -3.765 -6.387 1.00 96.94 82 LEU A O 1
ATOM 643 N N . ILE A 1 83 ? 13.693 -2.246 -5.517 1.00 97.56 83 ILE A N 1
ATOM 644 C CA . ILE A 1 83 ? 13.247 -1.723 -6.812 1.00 97.56 83 ILE A CA 1
ATOM 645 C C . ILE A 1 83 ? 14.379 -0.997 -7.528 1.00 97.56 83 ILE A C 1
ATOM 647 O O . ILE A 1 83 ? 14.566 -1.198 -8.724 1.00 97.56 83 ILE A O 1
ATOM 651 N N . LEU A 1 84 ? 15.163 -0.194 -6.808 1.00 96.44 84 LEU A N 1
ATOM 652 C CA . LEU A 1 84 ? 16.327 0.470 -7.384 1.00 96.44 84 LEU A CA 1
ATOM 653 C C . LEU A 1 84 ? 17.336 -0.546 -7.936 1.00 96.44 84 LEU A C 1
ATOM 655 O O . LEU A 1 84 ? 17.826 -0.374 -9.050 1.00 96.44 84 LEU A O 1
ATOM 659 N N . ASP A 1 85 ? 17.604 -1.618 -7.191 1.00 97.44 85 ASP A N 1
ATOM 660 C CA . ASP A 1 85 ? 18.519 -2.681 -7.607 1.00 97.44 85 ASP A CA 1
ATOM 661 C C . ASP A 1 85 ? 17.983 -3.463 -8.816 1.00 97.44 85 ASP A C 1
ATOM 663 O O . ASP A 1 85 ? 18.755 -3.793 -9.715 1.00 97.44 85 ASP A O 1
ATOM 667 N N . ILE A 1 86 ? 16.668 -3.701 -8.886 1.00 98.38 86 ILE A N 1
ATOM 668 C CA . ILE A 1 86 ? 15.999 -4.294 -10.056 1.00 98.38 86 ILE A CA 1
ATOM 669 C C . ILE A 1 86 ? 16.149 -3.388 -11.285 1.00 98.38 86 ILE A C 1
ATOM 671 O O . ILE A 1 86 ? 16.525 -3.866 -12.354 1.00 98.38 86 ILE A O 1
ATOM 675 N N . TRP A 1 87 ? 15.916 -2.079 -11.143 1.00 98.19 87 TRP A N 1
ATOM 676 C CA . TRP A 1 87 ? 16.103 -1.116 -12.234 1.00 98.19 87 TRP A CA 1
ATOM 677 C C . TRP A 1 87 ? 17.555 -1.047 -12.695 1.00 98.19 87 TRP A C 1
ATOM 679 O O . TRP A 1 87 ? 17.813 -1.085 -13.897 1.00 98.19 87 TRP A O 1
ATOM 689 N N . ARG A 1 88 ? 18.501 -0.996 -11.751 1.00 97.81 88 ARG A N 1
ATOM 690 C CA . ARG A 1 88 ? 19.933 -1.029 -12.057 1.00 97.81 88 ARG A CA 1
ATOM 691 C C . ARG A 1 88 ? 20.285 -2.299 -12.826 1.00 97.81 88 ARG A C 1
ATOM 693 O O . ARG A 1 88 ? 20.930 -2.201 -13.863 1.00 97.81 88 ARG A O 1
ATOM 700 N N . ARG A 1 89 ? 19.804 -3.463 -12.371 1.00 98.31 89 ARG A N 1
ATOM 701 C CA . ARG A 1 89 ? 20.091 -4.739 -13.027 1.00 98.31 89 ARG A CA 1
ATOM 702 C C . ARG A 1 89 ? 19.563 -4.792 -14.459 1.00 98.31 89 ARG A C 1
ATOM 704 O O . ARG A 1 89 ? 20.280 -5.243 -15.342 1.00 98.31 89 ARG A O 1
ATOM 711 N N . MET A 1 90 ? 18.340 -4.319 -14.692 1.00 98.25 90 MET A N 1
ATOM 712 C CA . MET A 1 90 ? 17.771 -4.236 -16.042 1.00 98.25 90 MET A CA 1
ATOM 713 C C . MET A 1 90 ? 18.650 -3.381 -16.969 1.00 98.25 90 MET A C 1
ATOM 715 O O . MET A 1 90 ? 18.983 -3.818 -18.065 1.00 98.25 90 MET A O 1
ATOM 719 N N . ILE A 1 91 ? 19.094 -2.207 -16.508 1.00 97.19 91 ILE A N 1
ATOM 720 C CA . ILE A 1 91 ? 19.964 -1.311 -17.290 1.00 97.19 91 ILE A CA 1
ATOM 721 C C . ILE A 1 91 ? 21.326 -1.960 -17.578 1.00 97.19 91 ILE A C 1
ATOM 723 O O . ILE A 1 91 ? 21.818 -1.885 -18.701 1.00 97.19 91 ILE A O 1
ATOM 727 N N . GLU A 1 92 ? 21.936 -2.610 -16.584 1.00 96.88 92 GLU A N 1
ATOM 728 C CA . GLU A 1 92 ? 23.212 -3.326 -16.736 1.00 96.88 92 GLU A CA 1
ATOM 729 C C . GLU A 1 92 ? 23.116 -4.495 -17.731 1.00 96.88 92 GLU A C 1
ATOM 731 O O . GLU A 1 92 ? 24.070 -4.763 -18.458 1.00 96.88 92 GLU A O 1
ATOM 736 N N . GLU A 1 93 ? 21.963 -5.167 -17.794 1.00 97.75 93 GLU A N 1
ATOM 737 C CA . GLU A 1 93 ? 21.676 -6.246 -18.752 1.00 97.75 93 GLU A CA 1
ATOM 738 C C . GLU A 1 93 ? 21.292 -5.729 -20.154 1.00 97.75 93 GLU A C 1
ATOM 740 O O . GLU A 1 93 ? 21.098 -6.526 -21.071 1.00 97.75 93 GLU A O 1
ATOM 745 N N . GLY A 1 94 ? 21.246 -4.405 -20.351 1.00 96.75 94 GLY A N 1
ATOM 746 C CA . GLY A 1 94 ? 20.953 -3.767 -21.636 1.00 96.75 94 GLY A CA 1
ATOM 747 C C . GLY A 1 94 ? 19.464 -3.564 -21.929 1.00 96.75 94 GLY A C 1
ATOM 748 O O . GLY A 1 94 ? 19.118 -3.205 -23.056 1.00 96.75 94 GLY A O 1
ATOM 749 N N . ASP A 1 95 ? 18.584 -3.767 -20.943 1.00 96.56 95 ASP A N 1
ATOM 750 C CA . ASP A 1 95 ? 17.167 -3.418 -21.059 1.00 96.56 95 ASP A CA 1
ATOM 751 C C . ASP A 1 95 ? 16.987 -1.882 -21.059 1.00 96.56 95 ASP A C 1
ATOM 753 O O . ASP A 1 95 ? 17.784 -1.137 -20.486 1.00 96.56 95 ASP A O 1
ATOM 757 N N . ASP A 1 96 ? 15.873 -1.399 -21.624 1.00 95.19 96 ASP A N 1
ATOM 758 C CA . ASP A 1 96 ? 15.413 -0.008 -21.477 1.00 95.19 96 ASP A CA 1
ATOM 759 C C . ASP A 1 96 ? 14.159 0.050 -20.584 1.00 95.19 96 ASP A C 1
ATOM 761 O O . ASP A 1 96 ? 13.021 0.110 -21.082 1.00 95.19 96 ASP A O 1
ATOM 765 N N . PRO A 1 97 ? 14.324 -0.049 -19.248 1.00 96.81 97 PRO A N 1
ATOM 766 C CA . PRO A 1 97 ? 13.191 0.024 -18.346 1.00 96.81 97 PRO A CA 1
ATOM 767 C C . PRO A 1 97 ? 12.590 1.438 -18.350 1.00 96.81 97 PRO A C 1
ATOM 769 O O . PRO A 1 97 ? 13.312 2.428 -18.514 1.00 96.81 97 PRO A O 1
ATOM 772 N N . PRO A 1 98 ? 11.267 1.555 -18.132 1.00 97.56 98 PRO A N 1
ATOM 773 C CA . PRO A 1 98 ? 10.603 2.847 -18.028 1.00 97.56 98 PRO A CA 1
ATOM 774 C C . PRO A 1 98 ? 11.132 3.637 -16.827 1.00 97.56 98 PRO A C 1
ATOM 776 O O . PRO A 1 98 ? 11.774 3.093 -15.924 1.00 97.56 98 PRO A O 1
ATOM 779 N N . HIS A 1 99 ? 10.798 4.921 -16.775 1.00 97.44 99 HIS A N 1
ATOM 780 C CA . HIS A 1 99 ? 11.129 5.745 -15.620 1.00 97.44 99 HIS A CA 1
ATOM 781 C C . HIS A 1 99 ? 10.451 5.212 -14.348 1.00 97.44 99 HIS A C 1
ATOM 783 O O . HIS A 1 99 ? 9.351 4.655 -14.394 1.00 97.44 99 HIS A O 1
ATOM 789 N N . LEU A 1 100 ? 11.097 5.406 -13.202 1.00 97.12 100 LEU A N 1
ATOM 790 C CA . LEU A 1 100 ? 10.525 5.111 -11.894 1.00 97.12 100 LEU A CA 1
ATOM 791 C C . LEU A 1 100 ? 10.136 6.426 -11.225 1.00 97.12 100 LEU A C 1
ATOM 793 O O . LEU A 1 100 ? 11.001 7.249 -10.928 1.00 97.12 100 LEU A O 1
ATOM 797 N N . VAL A 1 101 ? 8.841 6.618 -10.990 1.00 96.00 101 VAL A N 1
ATOM 798 C CA . VAL A 1 101 ? 8.307 7.797 -10.301 1.00 96.00 101 VAL A CA 1
ATOM 799 C C . VAL A 1 101 ? 7.964 7.400 -8.872 1.00 96.00 101 VAL A C 1
ATOM 801 O O . VAL A 1 101 ? 7.009 6.662 -8.637 1.00 96.00 101 VAL A O 1
ATOM 804 N N . CYS A 1 102 ? 8.749 7.880 -7.913 1.00 93.94 102 CYS A N 1
ATOM 805 C CA . CYS A 1 102 ? 8.528 7.661 -6.490 1.00 93.94 102 CYS A CA 1
ATOM 806 C C . CYS A 1 102 ? 7.823 8.876 -5.889 1.00 93.94 102 CYS A C 1
ATOM 808 O O . CYS A 1 102 ? 8.362 9.981 -5.927 1.00 93.94 102 CYS A O 1
ATOM 810 N N . VAL A 1 103 ? 6.648 8.670 -5.300 1.00 93.12 103 VAL A N 1
ATOM 811 C CA . VAL A 1 103 ? 5.866 9.716 -4.636 1.00 93.12 103 VAL A CA 1
ATOM 812 C C . VAL A 1 103 ? 5.856 9.462 -3.138 1.00 93.12 103 VAL A C 1
ATOM 814 O O . VAL A 1 103 ? 5.307 8.461 -2.671 1.00 93.12 103 VAL A O 1
ATOM 817 N N . GLY A 1 104 ? 6.404 10.401 -2.372 1.00 88.00 104 GLY A N 1
ATOM 818 C CA . GLY A 1 104 ? 6.265 10.389 -0.923 1.00 88.00 104 GLY A CA 1
ATOM 819 C C . GLY A 1 104 ? 7.312 11.201 -0.180 1.00 88.00 104 GLY A C 1
ATOM 820 O O . GLY A 1 104 ? 8.338 11.623 -0.711 1.00 88.00 104 GLY A O 1
ATOM 821 N N . ARG A 1 105 ? 7.037 11.435 1.103 1.00 87.44 105 ARG A N 1
ATOM 822 C CA . ARG A 1 105 ? 7.954 12.145 1.999 1.00 87.44 105 ARG A CA 1
ATOM 823 C C . ARG A 1 105 ? 9.141 11.257 2.371 1.00 87.44 105 ARG A C 1
ATOM 825 O O . ARG A 1 105 ? 9.017 10.035 2.424 1.00 87.44 105 ARG A O 1
ATOM 832 N N . LEU A 1 106 ? 10.276 11.875 2.688 1.00 84.25 106 LEU A N 1
ATOM 833 C CA . LEU A 1 106 ? 11.410 11.169 3.283 1.00 84.25 106 LEU A CA 1
ATOM 834 C C . LEU A 1 106 ? 11.060 10.759 4.716 1.00 84.25 106 LEU A C 1
ATOM 836 O O . LEU A 1 106 ? 10.625 11.587 5.514 1.00 84.25 106 LEU A O 1
ATOM 840 N N . GLY A 1 107 ? 11.246 9.481 5.025 1.00 84.56 107 GLY A N 1
ATOM 841 C CA . GLY A 1 107 ? 10.967 8.901 6.331 1.00 84.56 107 GLY A CA 1
ATOM 842 C C . GLY A 1 107 ? 12.203 8.323 7.008 1.00 84.56 107 GLY A C 1
ATOM 843 O O . GLY A 1 107 ? 13.354 8.650 6.695 1.00 84.56 107 GLY A O 1
ATOM 844 N N . TRP A 1 108 ? 11.954 7.437 7.970 1.00 76.12 108 TRP A N 1
ATOM 845 C CA . TRP A 1 108 ? 12.998 6.812 8.773 1.00 76.12 108 TRP A CA 1
ATOM 846 C C . TRP A 1 108 ? 13.923 5.928 7.923 1.00 76.12 108 TRP A C 1
ATOM 848 O O . TRP A 1 108 ? 13.474 5.157 7.074 1.00 76.12 108 TRP A O 1
ATOM 858 N N . LYS A 1 109 ? 15.238 6.012 8.171 1.00 77.50 109 LYS A N 1
ATOM 859 C CA . LYS A 1 109 ? 16.280 5.286 7.414 1.00 77.50 109 LYS A CA 1
ATOM 860 C C . LYS A 1 109 ? 16.244 5.539 5.895 1.00 77.50 109 LYS A C 1
ATOM 862 O O . LYS A 1 109 ? 16.649 4.679 5.120 1.00 77.50 109 LYS A O 1
ATOM 867 N N . SER A 1 110 ? 15.789 6.715 5.466 1.00 84.19 110 SER A N 1
ATOM 868 C CA . SER A 1 110 ? 15.787 7.113 4.051 1.00 84.19 110 SER A CA 1
ATOM 869 C C . SER A 1 110 ? 17.171 7.475 3.512 1.00 84.19 110 SER A C 1
ATOM 871 O O . SER A 1 110 ? 17.418 7.295 2.325 1.00 84.19 110 SER A O 1
ATOM 873 N N . THR A 1 111 ? 18.091 7.933 4.370 1.00 85.19 111 THR A N 1
ATOM 874 C CA . THR A 1 111 ? 19.405 8.462 3.964 1.00 85.19 111 THR A CA 1
ATOM 875 C C . THR A 1 111 ? 20.197 7.490 3.099 1.00 85.19 111 THR A C 1
ATOM 877 O O . THR A 1 111 ? 20.672 7.893 2.048 1.00 85.19 111 THR A O 1
ATOM 880 N N . ALA A 1 112 ? 20.287 6.216 3.495 1.00 81.81 112 ALA A N 1
ATOM 881 C CA . ALA A 1 112 ? 21.040 5.216 2.737 1.00 81.81 112 ALA A CA 1
ATOM 882 C C . ALA A 1 112 ? 20.492 5.050 1.312 1.00 81.81 112 ALA A C 1
ATOM 884 O O . ALA A 1 112 ? 21.251 5.095 0.353 1.00 81.81 112 ALA A O 1
ATOM 885 N N . PHE A 1 113 ? 19.167 4.951 1.176 1.00 85.88 113 PHE A N 1
ATOM 886 C CA . PHE A 1 113 ? 18.515 4.859 -0.127 1.00 85.88 113 PHE A CA 1
ATOM 887 C C . PHE A 1 113 ? 18.755 6.114 -0.978 1.00 85.88 113 PHE A C 1
ATOM 889 O O . PHE A 1 113 ? 19.112 6.006 -2.147 1.00 85.88 113 PHE A O 1
ATOM 896 N N . ILE A 1 114 ? 18.601 7.308 -0.397 1.00 88.88 114 ILE A N 1
ATOM 897 C CA . ILE A 1 114 ? 18.815 8.566 -1.124 1.00 88.88 114 ILE A CA 1
ATOM 898 C C . ILE A 1 114 ? 20.270 8.704 -1.579 1.00 88.88 114 ILE A C 1
ATOM 900 O O . ILE A 1 114 ? 20.500 9.082 -2.725 1.00 88.88 114 ILE A O 1
ATOM 904 N N . SER A 1 115 ? 21.240 8.346 -0.732 1.00 89.25 115 SER A N 1
ATOM 905 C CA . SER A 1 115 ? 22.653 8.297 -1.116 1.00 89.25 115 SER A CA 1
ATOM 906 C C . SER A 1 115 ? 22.869 7.378 -2.315 1.00 89.25 115 SER A C 1
ATOM 908 O O . SER A 1 115 ? 23.450 7.818 -3.300 1.00 89.25 115 SER A O 1
ATOM 910 N N . THR A 1 116 ? 22.314 6.161 -2.300 1.00 88.44 116 THR A N 1
ATOM 911 C CA . THR A 1 116 ? 22.425 5.232 -3.436 1.00 88.44 116 THR A CA 1
ATOM 912 C C . THR A 1 116 ? 21.800 5.795 -4.715 1.00 88.44 116 THR A C 1
ATOM 914 O O . THR A 1 116 ? 22.384 5.665 -5.789 1.00 88.44 116 THR A O 1
ATOM 917 N N . VAL A 1 117 ? 20.645 6.465 -4.629 1.00 89.75 117 VAL A N 1
ATOM 918 C CA . VAL A 1 117 ? 20.021 7.119 -5.794 1.00 89.75 117 VAL A CA 1
ATOM 919 C C . VAL A 1 117 ? 20.935 8.208 -6.366 1.00 89.75 117 VAL A C 1
ATOM 921 O O . VAL A 1 117 ? 21.166 8.228 -7.575 1.00 89.75 117 VAL A O 1
ATOM 924 N N . VAL A 1 118 ? 21.491 9.077 -5.517 1.00 91.56 118 VAL A N 1
ATOM 925 C CA . VAL A 1 118 ? 22.380 10.172 -5.941 1.00 91.56 118 VAL A CA 1
ATOM 926 C C . VAL A 1 118 ? 23.686 9.637 -6.530 1.00 91.56 118 VAL A C 1
ATOM 928 O O . VAL A 1 118 ? 24.080 10.058 -7.615 1.00 91.56 118 VAL A O 1
ATOM 931 N N . GLU A 1 119 ? 24.331 8.679 -5.863 1.00 92.06 119 GLU A N 1
ATOM 932 C CA . GLU A 1 119 ? 25.573 8.039 -6.320 1.00 92.06 119 GLU A CA 1
ATOM 933 C C . GLU A 1 119 ? 25.389 7.318 -7.657 1.00 92.06 119 GLU A C 1
ATOM 935 O O . GLU A 1 119 ? 26.281 7.331 -8.502 1.00 92.06 119 GLU A O 1
ATOM 940 N N . SER A 1 120 ? 24.205 6.747 -7.890 1.00 90.19 120 SER A N 1
ATOM 941 C CA . SER A 1 120 ? 23.851 6.130 -9.171 1.00 90.19 120 SER A CA 1
ATOM 942 C C . SER A 1 120 ? 23.580 7.138 -10.298 1.00 90.19 120 SER A C 1
ATOM 944 O O . SER A 1 120 ? 23.243 6.735 -11.413 1.00 90.19 120 SER A O 1
ATOM 946 N N . GLY A 1 121 ? 23.645 8.446 -10.019 1.00 90.81 121 GLY A N 1
ATOM 947 C CA . GLY A 1 121 ? 23.252 9.490 -10.963 1.00 90.81 121 GLY A CA 1
ATOM 948 C C . GLY A 1 121 ? 21.784 9.369 -11.378 1.00 90.81 121 GLY A C 1
ATOM 949 O O . GLY A 1 121 ? 21.455 9.561 -12.551 1.00 90.81 121 GLY A O 1
ATOM 950 N N . TYR A 1 122 ? 20.906 8.978 -10.444 1.00 92.56 122 TYR A N 1
ATOM 951 C CA . TYR A 1 122 ? 19.489 8.692 -10.703 1.00 92.56 122 TYR A CA 1
ATOM 952 C C . TYR A 1 122 ? 19.282 7.640 -11.808 1.00 92.56 122 TYR A C 1
ATOM 954 O O . TYR A 1 122 ? 18.317 7.721 -12.571 1.00 92.56 122 TYR A O 1
ATOM 962 N N . LEU A 1 123 ? 20.208 6.680 -11.926 1.00 93.62 123 LEU A N 1
ATOM 963 C CA . LEU A 1 123 ? 20.268 5.692 -13.010 1.00 93.62 123 LEU A CA 1
ATOM 964 C C . LEU A 1 123 ? 20.153 6.331 -14.406 1.00 93.62 123 LEU A C 1
ATOM 966 O O . LEU A 1 123 ? 19.351 5.918 -15.248 1.00 93.62 123 LEU A O 1
ATOM 970 N N . GLY A 1 124 ? 20.932 7.393 -14.626 1.00 90.44 124 GLY A N 1
ATOM 971 C CA . GLY A 1 124 ? 20.905 8.167 -15.867 1.00 90.44 124 GLY A CA 1
ATOM 972 C C . GLY A 1 124 ? 19.611 8.967 -16.037 1.00 90.44 124 GLY A C 1
ATOM 973 O O . GLY A 1 124 ? 19.061 9.004 -17.134 1.00 90.44 124 GLY A O 1
ATOM 974 N N . GLY A 1 125 ? 19.096 9.555 -14.949 1.00 90.69 125 GLY A N 1
ATOM 975 C CA . GLY A 1 125 ? 17.877 10.378 -14.957 1.00 90.69 125 GLY A CA 1
ATOM 976 C C . GLY A 1 125 ? 16.555 9.599 -15.039 1.00 90.69 125 GLY A C 1
ATOM 977 O O . GLY A 1 125 ? 15.513 10.175 -15.351 1.00 90.69 125 GLY A O 1
ATOM 978 N N . ARG A 1 126 ? 16.565 8.287 -14.774 1.00 92.88 126 ARG A N 1
ATOM 979 C CA . ARG A 1 126 ? 15.356 7.441 -14.799 1.00 92.88 126 ARG A CA 1
ATOM 980 C C . ARG A 1 126 ? 14.541 7.494 -13.512 1.00 92.88 126 ARG A C 1
ATOM 982 O O . ARG A 1 126 ? 13.363 7.142 -13.545 1.00 92.88 126 ARG A O 1
ATOM 989 N N . ILE A 1 127 ? 15.144 7.916 -12.404 1.00 93.56 127 ILE A N 1
ATOM 990 C CA . ILE A 1 127 ? 14.488 7.982 -11.096 1.00 93.56 127 ILE A CA 1
ATOM 991 C C . ILE A 1 127 ? 13.977 9.399 -10.829 1.00 93.56 127 ILE A C 1
ATOM 993 O O . ILE A 1 127 ? 14.764 10.340 -10.772 1.00 93.56 127 ILE A O 1
ATOM 997 N N . HIS A 1 128 ? 12.672 9.531 -10.598 1.00 91.81 128 HIS A N 1
ATOM 998 C CA . HIS A 1 128 ? 12.007 10.786 -10.247 1.00 91.81 128 HIS A CA 1
ATOM 999 C C . HIS A 1 128 ? 11.476 10.706 -8.821 1.00 91.81 128 HIS A C 1
ATOM 1001 O O . HIS A 1 128 ? 10.752 9.771 -8.485 1.00 91.81 128 HIS A O 1
ATOM 1007 N 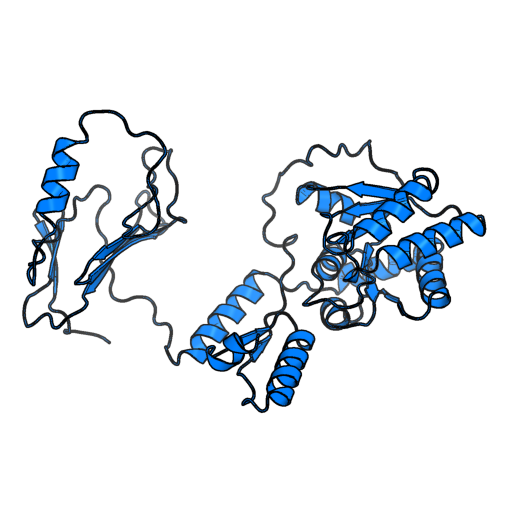N . LEU A 1 129 ? 11.823 11.680 -7.981 1.00 90.25 129 LEU A N 1
ATOM 1008 C CA . LEU A 1 129 ? 11.356 11.757 -6.597 1.00 90.25 129 LEU A CA 1
ATOM 1009 C C . LEU A 1 129 ? 10.407 12.947 -6.455 1.00 90.25 129 LEU A C 1
ATOM 1011 O O . LEU A 1 129 ? 10.844 14.095 -6.481 1.00 90.25 129 LEU A O 1
ATOM 1015 N N . LEU A 1 130 ? 9.119 12.666 -6.291 1.00 89.00 130 LEU A N 1
ATOM 1016 C CA . LEU A 1 130 ? 8.069 13.663 -6.118 1.00 89.00 130 LEU A CA 1
ATOM 1017 C C . LEU A 1 130 ? 7.643 13.731 -4.653 1.00 89.00 130 LEU A C 1
ATOM 1019 O O . LEU A 1 130 ? 7.501 12.713 -3.965 1.00 89.00 130 LEU A O 1
ATOM 1023 N N . ARG A 1 131 ? 7.421 14.950 -4.168 1.00 83.94 131 ARG A N 1
ATOM 1024 C CA . ARG A 1 131 ? 7.033 15.230 -2.787 1.00 83.94 131 ARG A CA 1
ATOM 1025 C C . ARG A 1 131 ? 5.824 16.148 -2.791 1.00 83.94 131 ARG A C 1
ATOM 1027 O O . ARG A 1 131 ? 5.772 17.062 -3.596 1.00 83.94 131 ARG A O 1
ATOM 1034 N N . GLU A 1 132 ? 4.912 15.910 -1.851 1.00 74.44 132 GLU A N 1
ATOM 1035 C CA . GLU A 1 132 ? 3.817 16.842 -1.535 1.00 74.44 132 GLU A CA 1
ATOM 1036 C C . GLU A 1 132 ? 2.935 17.187 -2.741 1.00 74.44 132 GLU A C 1
ATOM 1038 O O . GLU A 1 132 ? 2.619 18.343 -2.985 1.00 74.44 132 GLU A O 1
ATOM 1043 N N . ILE A 1 133 ? 2.532 16.155 -3.485 1.00 82.81 133 ILE A N 1
ATOM 1044 C CA . ILE A 1 133 ? 1.584 16.292 -4.593 1.00 82.81 133 ILE A CA 1
ATOM 1045 C C . ILE A 1 133 ? 0.148 16.228 -4.067 1.00 82.81 133 ILE A C 1
ATOM 1047 O O . ILE A 1 133 ? -0.108 15.550 -3.067 1.00 82.81 133 ILE A O 1
ATOM 1051 N N . CYS A 1 134 ? -0.780 16.907 -4.736 1.00 82.50 134 CYS A N 1
ATOM 1052 C CA . CYS A 1 134 ? -2.197 16.838 -4.388 1.00 82.50 134 CYS A CA 1
ATOM 1053 C C . CYS A 1 134 ? -2.835 15.517 -4.856 1.00 82.50 134 CYS A C 1
ATOM 1055 O O . CYS A 1 134 ? -2.283 14.786 -5.688 1.00 82.50 134 CYS A O 1
ATOM 1057 N N . ASP A 1 135 ? -4.033 15.221 -4.351 1.00 82.88 135 ASP A N 1
ATOM 1058 C CA . ASP A 1 135 ? -4.758 13.990 -4.682 1.00 82.88 135 ASP A CA 1
ATOM 1059 C C . ASP A 1 135 ? -5.131 13.911 -6.174 1.00 82.88 135 ASP A C 1
ATOM 1061 O O . ASP A 1 135 ? -5.124 12.820 -6.754 1.00 82.88 135 ASP A O 1
ATOM 1065 N N . ALA A 1 136 ? -5.397 15.051 -6.823 1.00 82.19 136 ALA A N 1
ATOM 1066 C CA . ALA A 1 136 ? -5.660 15.117 -8.261 1.00 82.19 136 ALA A CA 1
ATOM 1067 C C . ALA A 1 136 ? -4.439 14.676 -9.093 1.00 82.19 136 ALA A C 1
ATOM 1069 O O . ALA A 1 136 ? -4.570 13.847 -10.001 1.00 82.19 136 ALA A O 1
ATOM 1070 N N . ASP A 1 137 ? -3.242 15.153 -8.739 1.00 85.81 137 ASP A N 1
ATOM 1071 C CA . ASP A 1 137 ? -1.989 14.758 -9.393 1.00 85.81 137 ASP A CA 1
ATOM 1072 C C . ASP A 1 137 ? -1.672 13.288 -9.136 1.00 85.81 137 ASP A C 1
ATOM 1074 O O . ASP A 1 137 ? -1.327 12.546 -10.058 1.00 85.81 137 ASP A O 1
ATOM 1078 N N . LEU A 1 138 ? -1.852 12.829 -7.896 1.00 89.38 138 LEU A N 1
ATOM 1079 C CA . LEU A 1 138 ? -1.636 11.433 -7.536 1.00 89.38 138 LEU A CA 1
ATOM 1080 C C . LEU A 1 138 ? -2.575 10.498 -8.316 1.00 89.38 138 LEU A C 1
ATOM 1082 O O . LEU A 1 138 ? -2.136 9.473 -8.844 1.00 89.38 138 LEU A O 1
ATOM 1086 N N . ARG A 1 139 ? -3.850 10.870 -8.470 1.00 87.81 139 ARG A N 1
ATOM 1087 C CA . ARG A 1 139 ? -4.816 10.149 -9.313 1.00 87.81 139 ARG A CA 1
ATOM 1088 C C . ARG A 1 139 ? -4.370 10.095 -10.772 1.00 87.81 139 ARG A C 1
ATOM 1090 O O . ARG A 1 139 ? -4.451 9.034 -11.399 1.00 87.81 139 ARG A O 1
ATOM 1097 N N . MET A 1 140 ? -3.895 11.213 -11.317 1.00 88.56 140 MET A N 1
ATOM 1098 C CA . MET A 1 140 ? -3.363 11.266 -12.678 1.00 88.56 140 MET A CA 1
ATOM 1099 C C . MET A 1 140 ? -2.167 10.314 -12.829 1.00 88.56 140 MET A C 1
ATOM 1101 O O . MET A 1 140 ? -2.155 9.505 -13.762 1.00 88.56 140 MET A O 1
ATOM 1105 N N . LEU A 1 141 ? -1.230 10.316 -11.876 1.00 92.75 141 LEU A N 1
ATOM 1106 C CA . LEU A 1 141 ? -0.084 9.405 -11.869 1.00 92.75 141 LEU A CA 1
ATOM 1107 C C . LEU A 1 141 ? -0.510 7.937 -11.834 1.00 92.75 141 LEU A C 1
ATOM 1109 O O . LEU A 1 141 ? -0.016 7.150 -12.644 1.00 92.75 141 LEU A O 1
ATOM 1113 N N . TYR A 1 142 ? -1.454 7.565 -10.963 1.00 93.69 142 TYR A N 1
ATOM 1114 C CA . TYR A 1 142 ? -2.014 6.212 -10.953 1.00 93.69 142 TYR A CA 1
ATOM 1115 C C . TYR A 1 142 ? -2.554 5.847 -12.341 1.00 93.69 142 TYR A C 1
ATOM 1117 O O . TYR A 1 142 ? -2.147 4.835 -12.915 1.00 93.69 142 TYR A O 1
ATOM 1125 N N . SER A 1 143 ? -3.397 6.704 -12.927 1.00 90.56 143 SER A N 1
ATOM 1126 C CA . SER A 1 143 ? -4.058 6.439 -14.213 1.00 90.56 143 SER A CA 1
ATOM 1127 C C . SER A 1 143 ? -3.094 6.286 -15.400 1.00 90.56 143 SER A C 1
ATOM 1129 O O . SER A 1 143 ? -3.343 5.465 -16.287 1.00 90.56 143 SER A O 1
ATOM 1131 N N . ARG A 1 144 ? -1.979 7.029 -15.409 1.00 92.88 144 ARG A N 1
ATOM 1132 C CA . ARG A 1 144 ? -0.991 7.021 -16.500 1.00 92.88 144 ARG A CA 1
ATOM 1133 C C . ARG A 1 144 ? 0.139 6.013 -16.303 1.00 92.88 144 ARG A C 1
ATOM 1135 O O . ARG A 1 144 ? 0.797 5.664 -17.278 1.00 92.88 144 ARG A O 1
ATOM 1142 N N . SER A 1 145 ? 0.357 5.534 -15.080 1.00 96.62 145 SER A N 1
ATOM 1143 C CA . SER A 1 145 ? 1.391 4.535 -14.803 1.00 96.62 145 SER A CA 1
ATOM 1144 C C . SER A 1 145 ? 1.148 3.225 -15.565 1.00 96.62 145 SER A C 1
ATOM 1146 O O . SER A 1 145 ? 0.002 2.827 -15.815 1.00 96.62 145 SER A O 1
ATOM 1148 N N . LEU A 1 146 ? 2.236 2.534 -15.917 1.00 97.81 146 LEU A N 1
ATOM 1149 C CA . LEU A 1 146 ? 2.182 1.185 -16.493 1.00 97.81 146 LEU A CA 1
ATOM 1150 C C . LEU A 1 146 ? 1.660 0.160 -15.478 1.00 97.81 146 LEU A C 1
ATOM 1152 O O . LEU A 1 146 ? 0.935 -0.759 -15.843 1.00 97.81 146 LEU A O 1
ATOM 1156 N N . PHE A 1 147 ? 2.078 0.314 -14.224 1.00 98.62 147 PHE A N 1
ATOM 1157 C CA . PHE A 1 147 ? 1.616 -0.386 -13.028 1.00 98.62 147 PHE A CA 1
ATOM 1158 C C . PHE A 1 147 ? 2.255 0.289 -11.805 1.00 98.62 147 PHE A C 1
ATOM 1160 O O . PHE A 1 147 ? 3.084 1.199 -11.947 1.00 98.62 147 PHE A O 1
ATOM 1167 N N . THR A 1 148 ? 1.889 -0.163 -10.606 1.00 98.69 148 THR A N 1
ATOM 1168 C CA . THR A 1 148 ? 2.413 0.361 -9.343 1.00 98.69 148 THR A CA 1
ATOM 1169 C C . THR A 1 148 ? 3.220 -0.672 -8.565 1.00 98.69 148 THR A C 1
ATOM 1171 O O . THR A 1 148 ? 3.109 -1.875 -8.804 1.00 98.69 148 THR A O 1
ATOM 1174 N N . LEU A 1 149 ? 4.043 -0.201 -7.627 1.00 98.69 149 LEU A N 1
ATOM 1175 C CA . LEU A 1 149 ? 4.903 -1.028 -6.783 1.00 98.69 149 LEU A CA 1
ATOM 1176 C C . LEU A 1 149 ? 4.595 -0.812 -5.296 1.00 98.69 149 LEU A C 1
ATOM 1178 O O . LEU A 1 149 ? 4.494 0.323 -4.830 1.00 98.69 149 LEU A O 1
ATOM 1182 N N . CYS A 1 150 ? 4.514 -1.907 -4.538 1.00 98.25 150 CYS A N 1
ATOM 1183 C CA . CYS A 1 150 ? 4.437 -1.911 -3.077 1.00 98.25 150 CYS A CA 1
ATOM 1184 C C . CYS A 1 150 ? 5.212 -3.109 -2.473 1.00 98.25 150 CYS A C 1
ATOM 1186 O O . CYS A 1 150 ? 4.617 -4.022 -1.895 1.00 98.25 150 CYS A O 1
ATOM 1188 N N . PRO A 1 151 ? 6.552 -3.147 -2.595 1.00 97.62 151 PRO A N 1
ATOM 1189 C CA . PRO A 1 151 ? 7.400 -4.261 -2.150 1.00 97.62 151 PRO A CA 1
ATOM 1190 C C . PRO A 1 151 ? 7.676 -4.242 -0.632 1.00 97.62 151 PRO A C 1
ATOM 1192 O O . PRO A 1 151 ? 8.736 -4.675 -0.175 1.00 97.62 151 PRO A O 1
ATOM 1195 N N . SER A 1 152 ? 6.761 -3.693 0.167 1.00 97.12 152 SER A N 1
ATOM 1196 C CA . SER A 1 152 ? 6.976 -3.444 1.592 1.00 97.12 152 SER A CA 1
ATOM 1197 C C . SER A 1 152 ? 7.267 -4.731 2.369 1.00 97.12 152 SER A C 1
ATOM 1199 O O . SER A 1 152 ? 6.619 -5.757 2.173 1.00 97.12 152 SER A O 1
ATOM 1201 N N . PHE A 1 153 ? 8.188 -4.667 3.333 1.00 95.94 153 PHE A N 1
ATOM 1202 C CA . PHE A 1 153 ? 8.444 -5.773 4.266 1.00 95.94 153 PHE A CA 1
ATOM 1203 C C . PHE A 1 153 ? 7.275 -6.027 5.217 1.00 95.94 153 PHE A C 1
ATOM 1205 O O . PHE A 1 153 ? 7.084 -7.143 5.698 1.00 95.94 153 PHE A O 1
ATOM 1212 N N . TYR A 1 154 ? 6.531 -4.971 5.532 1.00 95.06 154 TYR A N 1
ATOM 1213 C CA . TYR A 1 154 ? 5.399 -5.005 6.440 1.00 95.06 154 TYR A CA 1
ATOM 1214 C C . TYR A 1 154 ? 4.503 -3.807 6.156 1.00 95.06 154 TYR A C 1
ATOM 1216 O O . TYR A 1 154 ? 5.028 -2.729 5.896 1.00 95.06 154 TYR A O 1
ATOM 1224 N N . GLU A 1 155 ? 3.187 -3.953 6.280 1.00 93.44 155 GLU A N 1
ATOM 1225 C CA . GLU A 1 155 ? 2.203 -2.866 6.275 1.00 93.44 155 GLU A CA 1
ATOM 1226 C C . GLU A 1 155 ? 1.133 -3.124 7.332 1.00 93.44 155 GLU A C 1
ATOM 1228 O O . GLU A 1 155 ? 0.777 -4.274 7.600 1.00 93.44 155 GLU A O 1
ATOM 1233 N N . GLY A 1 156 ? 0.577 -2.043 7.887 1.00 92.25 156 GLY A N 1
ATOM 1234 C CA . GLY A 1 156 ? -0.643 -2.130 8.692 1.00 92.25 156 GLY A CA 1
ATOM 1235 C C . GLY A 1 156 ? -1.864 -2.460 7.831 1.00 92.25 156 GLY A C 1
ATOM 1236 O O . GLY A 1 156 ? -2.627 -3.351 8.188 1.00 92.25 156 GLY A O 1
ATOM 1237 N N . TRP A 1 157 ? -2.004 -1.797 6.679 1.00 93.50 157 TRP A N 1
ATOM 1238 C CA . TRP A 1 157 ? -3.025 -2.103 5.668 1.00 93.50 157 TRP A CA 1
ATOM 1239 C C . TRP A 1 157 ? -2.413 -2.153 4.266 1.00 93.50 157 TRP A C 1
ATOM 1241 O O . TRP A 1 157 ? -2.337 -3.210 3.662 1.00 93.50 157 TRP A O 1
ATOM 1251 N N . GLY A 1 158 ? -1.882 -1.028 3.780 1.00 93.25 158 GLY A N 1
ATOM 1252 C CA . GLY A 1 158 ? -1.361 -0.925 2.412 1.00 93.25 158 GLY A CA 1
ATOM 1253 C C . GLY A 1 158 ? -2.279 -0.104 1.511 1.00 93.25 158 GLY A C 1
ATOM 1254 O O . GLY A 1 158 ? -2.684 -0.567 0.450 1.00 93.25 158 GLY A O 1
ATOM 1255 N N . LEU A 1 159 ? -2.587 1.130 1.933 1.00 92.81 159 LEU A N 1
ATOM 1256 C CA . LEU A 1 159 ? -3.404 2.079 1.164 1.00 92.81 159 LEU A CA 1
ATOM 1257 C C . LEU A 1 159 ? -2.981 2.198 -0.316 1.00 92.81 159 LEU A C 1
ATOM 1259 O O . LEU A 1 159 ? -3.867 2.060 -1.155 1.00 92.81 159 LEU A O 1
ATOM 1263 N N . PRO A 1 160 ? -1.677 2.303 -0.669 1.00 94.12 160 PRO A N 1
ATOM 1264 C CA . PRO A 1 160 ? -1.262 2.397 -2.073 1.00 94.12 160 PRO A CA 1
ATOM 1265 C C . PRO A 1 160 ? -1.701 1.217 -2.949 1.00 94.12 160 PRO A C 1
ATOM 1267 O O . PRO A 1 160 ? -1.984 1.383 -4.133 1.00 94.12 160 PRO A O 1
ATOM 1270 N N . VAL A 1 161 ? -1.782 0.013 -2.370 1.00 96.50 161 VAL A N 1
ATOM 1271 C CA . VAL A 1 161 ? -2.269 -1.179 -3.076 1.00 96.50 161 VAL A CA 1
ATOM 1272 C C . VAL A 1 161 ? -3.758 -1.035 -3.364 1.00 96.50 161 VAL A C 1
ATOM 1274 O O . VAL A 1 161 ? -4.187 -1.202 -4.504 1.00 96.50 161 VAL A O 1
ATOM 1277 N N . GLY A 1 162 ? -4.539 -0.675 -2.344 1.00 94.44 162 GLY A N 1
ATOM 1278 C CA . GLY A 1 162 ? -5.981 -0.508 -2.485 1.00 94.44 162 GLY A CA 1
ATOM 1279 C C . GLY A 1 162 ? -6.358 0.624 -3.441 1.00 94.44 162 GLY A C 1
ATOM 1280 O O . GLY A 1 162 ? -7.303 0.478 -4.209 1.00 94.44 162 GLY A O 1
ATOM 1281 N N . GLU A 1 163 ? -5.594 1.715 -3.434 1.00 93.94 163 GLU A N 1
ATOM 1282 C CA . GLU A 1 163 ? -5.736 2.852 -4.348 1.00 93.94 163 GLU A CA 1
ATOM 1283 C C . GLU A 1 163 ? -5.441 2.474 -5.804 1.00 93.94 163 GLU A C 1
ATOM 1285 O O . GLU A 1 163 ? -6.241 2.778 -6.689 1.00 93.94 163 GLU A O 1
ATOM 1290 N N . ALA A 1 164 ? -4.332 1.771 -6.061 1.00 95.38 164 ALA A N 1
ATOM 1291 C CA . ALA A 1 164 ? -3.987 1.316 -7.406 1.00 95.38 164 ALA A CA 1
ATOM 1292 C C . ALA A 1 164 ? -5.074 0.396 -7.981 1.00 95.38 164 ALA A C 1
ATOM 1294 O O . ALA A 1 164 ? -5.558 0.616 -9.093 1.00 95.38 164 ALA A O 1
ATOM 1295 N N . LEU A 1 165 ? -5.512 -0.590 -7.196 1.00 95.94 165 LEU A N 1
ATOM 1296 C CA . LEU A 1 165 ? -6.547 -1.529 -7.618 1.00 95.94 165 LEU A CA 1
ATOM 1297 C C . LEU A 1 165 ? -7.902 -0.831 -7.821 1.00 95.94 165 LEU A C 1
ATOM 1299 O O . LEU A 1 165 ? -8.577 -1.102 -8.812 1.00 95.94 165 LEU A O 1
ATOM 1303 N N . ALA A 1 166 ? -8.264 0.134 -6.967 1.00 93.12 166 ALA A N 1
ATOM 1304 C CA . ALA A 1 166 ? -9.470 0.950 -7.142 1.00 93.12 166 ALA A CA 1
ATOM 1305 C C . ALA A 1 166 ? -9.448 1.772 -8.445 1.00 93.12 166 ALA A C 1
ATOM 1307 O O . ALA A 1 166 ? -10.494 2.028 -9.036 1.00 93.12 166 ALA A O 1
ATOM 1308 N N . MET A 1 167 ? -8.259 2.146 -8.928 1.00 91.62 167 MET A N 1
ATOM 1309 C CA . MET A 1 167 ? -8.058 2.811 -10.223 1.00 91.62 167 MET A CA 1
ATOM 1310 C C . MET A 1 167 ? -8.002 1.842 -11.412 1.00 91.62 167 MET A C 1
ATOM 1312 O O . MET A 1 167 ? -7.755 2.262 -12.545 1.00 91.62 167 MET A O 1
ATOM 1316 N N . GLY A 1 168 ? -8.199 0.540 -11.190 1.00 94.88 168 GLY A N 1
ATOM 1317 C CA . GLY A 1 168 ? -8.074 -0.466 -12.239 1.00 94.88 168 GLY A CA 1
ATOM 1318 C C . GLY A 1 168 ? -6.631 -0.719 -12.675 1.00 94.88 168 GLY A C 1
ATOM 1319 O O . GLY A 1 168 ? -6.417 -1.178 -13.799 1.00 94.88 168 GLY A O 1
ATOM 1320 N N . LYS A 1 169 ? -5.653 -0.378 -11.827 1.00 96.88 169 LYS A N 1
ATOM 1321 C CA . LYS A 1 169 ? -4.220 -0.510 -12.097 1.00 96.88 169 LYS A CA 1
ATOM 1322 C C . LYS A 1 169 ? -3.624 -1.683 -11.348 1.00 96.88 169 LYS A C 1
ATOM 1324 O O . LYS A 1 169 ? -3.944 -1.929 -10.190 1.00 96.88 169 LYS A O 1
ATOM 1329 N N . ILE A 1 170 ? -2.715 -2.385 -12.017 1.00 98.56 170 ILE A N 1
ATOM 1330 C CA . ILE A 1 170 ? -1.946 -3.471 -11.408 1.00 98.56 170 ILE A CA 1
ATOM 1331 C C . ILE A 1 170 ? -1.089 -2.896 -10.282 1.00 98.56 170 ILE A C 1
ATOM 1333 O O . ILE A 1 170 ? -0.389 -1.903 -10.486 1.00 98.56 170 ILE A O 1
ATOM 1337 N N . CYS A 1 171 ? -1.094 -3.569 -9.134 1.00 98.25 171 CYS A N 1
ATOM 1338 C CA . CYS A 1 171 ? -0.114 -3.357 -8.081 1.00 98.25 171 CYS A CA 1
ATOM 1339 C C . CYS A 1 171 ? 0.766 -4.600 -7.941 1.00 98.25 171 CYS A C 1
ATOM 1341 O O . CYS A 1 171 ? 0.261 -5.698 -7.696 1.00 98.25 171 CYS A O 1
ATOM 1343 N N . VAL A 1 172 ? 2.077 -4.414 -8.102 1.00 98.75 172 VAL A N 1
ATOM 1344 C CA . VAL A 1 172 ? 3.086 -5.427 -7.791 1.00 98.75 172 VAL A CA 1
ATOM 1345 C C . VAL A 1 172 ? 3.484 -5.260 -6.333 1.00 98.75 172 VAL A C 1
ATOM 1347 O O . VAL A 1 172 ? 4.152 -4.288 -5.972 1.00 98.75 172 VAL A O 1
ATOM 1350 N N . CYS A 1 173 ? 3.059 -6.179 -5.478 1.00 98.50 173 CYS A N 1
ATOM 1351 C CA . CYS A 1 173 ? 3.221 -6.071 -4.033 1.00 98.50 173 CYS A CA 1
ATOM 1352 C C . CYS A 1 173 ? 3.886 -7.311 -3.434 1.00 98.50 173 CYS A C 1
ATOM 1354 O O . CYS A 1 173 ? 3.954 -8.364 -4.063 1.00 98.50 173 CYS A O 1
ATOM 1356 N N . SER A 1 174 ? 4.421 -7.191 -2.218 1.00 97.69 174 SER A N 1
ATOM 1357 C CA . SER A 1 174 ? 4.877 -8.382 -1.497 1.00 97.69 174 SER A CA 1
ATOM 1358 C C . SER A 1 174 ? 3.683 -9.197 -0.989 1.00 97.69 174 SER A C 1
ATOM 1360 O O . SER A 1 174 ? 2.589 -8.674 -0.777 1.00 97.69 174 SER A O 1
ATOM 1362 N N . ASP A 1 175 ? 3.897 -10.484 -0.742 1.00 94.75 175 ASP A N 1
ATOM 1363 C CA . ASP A 1 175 ? 2.921 -11.392 -0.129 1.00 94.75 175 ASP A CA 1
ATOM 1364 C C . ASP A 1 175 ? 2.891 -11.299 1.411 1.00 94.75 175 ASP A C 1
ATOM 1366 O O . ASP A 1 175 ? 2.399 -12.195 2.101 1.00 94.75 175 ASP A O 1
ATOM 1370 N N . ARG A 1 176 ? 3.432 -10.212 1.982 1.00 94.50 176 ARG A N 1
ATOM 1371 C CA . ARG A 1 176 ? 3.668 -10.083 3.424 1.00 94.50 176 ARG A CA 1
ATOM 1372 C C . ARG A 1 176 ? 2.647 -9.209 4.138 1.00 94.50 176 ARG A C 1
ATOM 1374 O O . ARG A 1 176 ? 2.064 -8.275 3.590 1.00 94.50 176 ARG A O 1
ATOM 1381 N N . ALA A 1 177 ? 2.531 -9.466 5.441 1.00 94.38 177 ALA A N 1
ATOM 1382 C CA . ALA A 1 177 ? 1.708 -8.705 6.373 1.00 94.38 177 ALA A CA 1
ATOM 1383 C C . ALA A 1 177 ? 0.249 -8.591 5.895 1.00 94.38 177 ALA A C 1
ATOM 1385 O O . ALA A 1 177 ? -0.404 -9.604 5.664 1.00 94.38 177 ALA A O 1
ATOM 1386 N N . SER A 1 178 ? -0.272 -7.371 5.793 1.00 96.62 178 SER A N 1
ATOM 1387 C CA . SER A 1 178 ? -1.652 -7.098 5.387 1.00 96.62 178 SER A CA 1
ATOM 1388 C C . SER A 1 178 ? -1.849 -6.992 3.875 1.00 96.62 178 SER A C 1
ATOM 1390 O O . SER A 1 178 ? -2.993 -6.965 3.436 1.00 96.62 178 SER A O 1
ATOM 1392 N N . LEU A 1 179 ? -0.785 -6.980 3.061 1.00 97.38 179 LEU A N 1
ATOM 1393 C CA . LEU A 1 179 ? -0.913 -6.763 1.616 1.00 97.38 179 LEU A CA 1
ATOM 1394 C C . LEU A 1 179 ? -1.802 -7.804 0.911 1.00 97.38 179 LEU A C 1
ATOM 1396 O O . LEU A 1 179 ? -2.634 -7.383 0.104 1.00 97.38 179 LEU A O 1
ATOM 1400 N N . PRO A 1 180 ? -1.750 -9.111 1.252 1.00 97.06 180 PRO A N 1
ATOM 1401 C CA . PRO A 1 180 ? -2.688 -10.089 0.699 1.00 97.06 180 PRO A CA 1
ATOM 1402 C C . PRO A 1 180 ? -4.154 -9.827 1.067 1.00 97.06 180 PRO A C 1
ATOM 1404 O O . PRO A 1 180 ? -5.057 -10.184 0.316 1.00 97.06 180 PRO A O 1
ATOM 1407 N N . GLU A 1 181 ? -4.413 -9.184 2.211 1.00 96.38 181 GLU A N 1
ATOM 1408 C CA . GLU A 1 181 ? -5.771 -8.840 2.652 1.00 96.38 181 GLU A CA 1
ATOM 1409 C C . GLU A 1 181 ? -6.363 -7.658 1.877 1.00 96.38 181 GLU A C 1
ATOM 1411 O O . GLU A 1 181 ? -7.591 -7.525 1.831 1.00 96.38 181 GLU A O 1
ATOM 1416 N N . VAL A 1 182 ? -5.500 -6.805 1.310 1.00 96.12 182 VAL A N 1
ATOM 1417 C CA . VAL A 1 182 ? -5.885 -5.682 0.443 1.00 96.12 182 VAL A CA 1
ATOM 1418 C C . VAL A 1 182 ? -6.014 -6.142 -0.999 1.00 96.12 182 VAL A C 1
ATOM 1420 O O . VAL A 1 182 ? -7.031 -5.892 -1.634 1.00 96.12 182 VAL A O 1
ATOM 1423 N N . ALA A 1 183 ? -4.981 -6.807 -1.517 1.00 96.56 183 ALA A N 1
ATOM 1424 C CA . ALA A 1 183 ? -4.896 -7.143 -2.928 1.00 96.56 183 ALA A CA 1
ATOM 1425 C C . ALA A 1 183 ? -5.734 -8.364 -3.325 1.00 96.56 183 ALA A C 1
ATOM 1427 O O . ALA A 1 183 ? -6.233 -8.418 -4.450 1.00 96.56 183 ALA A O 1
ATOM 1428 N N . GLY A 1 184 ? -5.884 -9.348 -2.433 1.00 96.44 184 GLY A N 1
ATOM 1429 C CA . GLY A 1 184 ? -6.588 -10.593 -2.734 1.00 96.44 184 GLY A CA 1
ATOM 1430 C C . GLY A 1 184 ? -6.050 -11.268 -4.001 1.00 96.44 184 GLY A C 1
ATOM 1431 O O . GLY A 1 184 ? -4.841 -11.355 -4.209 1.00 96.44 184 GLY A O 1
ATOM 1432 N N . GLU A 1 185 ? -6.948 -11.719 -4.872 1.00 97.12 185 GLU A N 1
ATOM 1433 C CA . GLU A 1 185 ? -6.598 -12.321 -6.169 1.00 97.12 185 GLU A CA 1
ATOM 1434 C C . GLU A 1 185 ? -6.169 -11.305 -7.245 1.00 97.12 185 GLU A C 1
ATOM 1436 O O . GLU A 1 185 ? -5.707 -11.694 -8.316 1.00 97.12 185 GLU A O 1
ATOM 1441 N N . PHE A 1 186 ? -6.321 -10.004 -6.979 1.00 97.81 186 PHE A N 1
ATOM 1442 C CA . PHE A 1 186 ? -6.056 -8.932 -7.942 1.00 97.81 186 PHE A CA 1
ATOM 1443 C C . PHE A 1 186 ? -4.616 -8.405 -7.888 1.00 97.81 186 PHE A C 1
ATOM 1445 O O . PHE A 1 186 ? -4.191 -7.680 -8.790 1.00 97.81 186 PHE A O 1
ATOM 1452 N N . GLY A 1 187 ? -3.861 -8.754 -6.843 1.00 94.81 187 GLY A N 1
ATOM 1453 C CA . GLY A 1 187 ? -2.448 -8.405 -6.714 1.00 94.81 187 GLY A CA 1
ATOM 1454 C C . GLY A 1 187 ? -1.543 -9.246 -7.601 1.00 94.81 187 GLY A C 1
ATOM 1455 O O . GLY A 1 187 ? -1.781 -10.435 -7.810 1.00 94.81 187 GLY A O 1
ATOM 1456 N N . VAL A 1 188 ? -0.449 -8.643 -8.064 1.00 98.38 188 VAL A N 1
ATOM 1457 C CA . VAL A 1 188 ? 0.689 -9.392 -8.603 1.00 98.38 188 VAL A CA 1
ATOM 1458 C C . VAL A 1 188 ? 1.736 -9.493 -7.504 1.00 98.38 188 VAL A C 1
ATOM 1460 O O . VAL A 1 188 ? 2.334 -8.494 -7.115 1.00 98.38 188 VAL A O 1
ATOM 1463 N N . TYR A 1 189 ? 1.948 -10.698 -6.988 1.00 98.44 189 TYR A N 1
ATOM 1464 C CA . TYR A 1 189 ? 2.833 -10.899 -5.846 1.00 98.44 189 TYR A CA 1
ATOM 1465 C C . TYR A 1 189 ? 4.282 -11.144 -6.267 1.00 98.44 189 TYR A C 1
ATOM 1467 O O . TYR A 1 189 ? 4.552 -11.891 -7.209 1.00 98.44 189 TYR A O 1
ATOM 1475 N N . ILE A 1 190 ? 5.209 -10.540 -5.527 1.00 98.25 190 ILE A N 1
ATOM 1476 C CA . ILE A 1 190 ? 6.649 -10.799 -5.610 1.00 98.25 190 ILE A CA 1
ATOM 1477 C C . ILE A 1 190 ? 7.187 -11.290 -4.267 1.00 98.25 190 ILE A C 1
ATOM 1479 O O . ILE A 1 190 ? 6.745 -10.848 -3.204 1.00 98.25 190 ILE A O 1
ATOM 1483 N N . ASP A 1 191 ? 8.183 -12.172 -4.317 1.00 95.19 191 ASP A N 1
ATOM 1484 C CA . ASP A 1 191 ? 8.921 -12.585 -3.128 1.00 95.19 191 ASP A CA 1
ATOM 1485 C C . ASP A 1 191 ? 10.118 -11.658 -2.921 1.00 95.19 191 ASP A C 1
ATOM 1487 O O . ASP A 1 191 ? 11.148 -11.768 -3.580 1.00 95.19 191 ASP A O 1
ATOM 1491 N N . ILE A 1 192 ? 9.995 -10.756 -1.955 1.00 95.69 192 ILE A N 1
ATOM 1492 C CA . ILE A 1 192 ? 11.036 -9.776 -1.626 1.00 95.69 192 ILE A CA 1
ATOM 1493 C C . ILE A 1 192 ? 12.305 -10.394 -1.009 1.00 95.69 192 ILE A C 1
ATOM 1495 O O . ILE A 1 192 ? 13.258 -9.660 -0.749 1.00 95.69 192 ILE A O 1
ATOM 1499 N N . ALA A 1 193 ? 12.322 -11.703 -0.732 1.00 95.81 193 ALA A N 1
ATOM 1500 C CA . ALA A 1 193 ? 13.528 -12.450 -0.375 1.00 95.81 193 ALA A CA 1
ATOM 1501 C C . ALA A 1 193 ? 14.213 -13.107 -1.588 1.00 95.81 193 ALA A C 1
ATOM 1503 O O . ALA A 1 193 ? 15.369 -13.511 -1.473 1.00 95.81 193 ALA A O 1
ATOM 1504 N N . ASP A 1 194 ? 13.532 -13.191 -2.734 1.00 97.56 194 ASP A N 1
ATOM 1505 C CA . ASP A 1 194 ? 14.044 -13.758 -3.980 1.00 97.56 194 ASP A CA 1
ATOM 1506 C C . ASP A 1 194 ? 14.113 -12.662 -5.057 1.00 97.56 194 ASP A C 1
ATOM 1508 O O . ASP A 1 194 ? 13.130 -12.310 -5.723 1.00 97.56 194 ASP A O 1
ATOM 1512 N N . PHE A 1 195 ? 15.309 -12.083 -5.189 1.00 98.38 195 PHE A N 1
ATOM 1513 C CA . PHE A 1 195 ? 15.575 -10.990 -6.121 1.00 98.38 195 PHE A CA 1
ATOM 1514 C C . PHE A 1 195 ? 15.286 -11.389 -7.572 1.00 98.38 195 PHE A C 1
ATOM 1516 O O . PHE A 1 195 ? 14.603 -10.648 -8.278 1.00 98.38 195 PHE A O 1
ATOM 1523 N N . ASP A 1 196 ? 15.761 -12.557 -8.008 1.00 98.38 196 ASP A N 1
ATOM 1524 C CA . ASP A 1 196 ? 15.658 -12.987 -9.405 1.00 98.38 196 ASP A CA 1
ATOM 1525 C C . ASP A 1 196 ? 14.204 -13.275 -9.792 1.00 98.38 196 ASP A C 1
ATOM 1527 O O . ASP A 1 196 ? 13.764 -12.899 -10.882 1.00 98.38 196 ASP A O 1
ATOM 1531 N N . ARG A 1 197 ? 13.408 -13.862 -8.886 1.00 97.62 197 ARG A N 1
ATOM 1532 C CA . ARG A 1 197 ? 11.962 -14.021 -9.110 1.00 97.62 197 ARG A CA 1
ATOM 1533 C C . ARG A 1 197 ? 11.239 -12.683 -9.164 1.00 97.62 197 ARG A C 1
ATOM 1535 O O . ARG A 1 197 ? 10.407 -12.484 -10.049 1.00 97.62 197 ARG A O 1
ATOM 1542 N N . SER A 1 198 ? 11.556 -11.762 -8.254 1.00 98.44 198 SER A N 1
ATOM 1543 C CA . SER A 1 198 ? 10.972 -10.415 -8.251 1.00 98.44 198 SER A CA 1
ATOM 1544 C C . SER A 1 198 ? 11.283 -9.661 -9.548 1.00 98.44 198 SER A C 1
ATOM 1546 O O . SER A 1 198 ? 10.382 -9.091 -10.169 1.00 98.44 198 SER A O 1
ATOM 1548 N N . LEU A 1 199 ? 12.542 -9.715 -9.994 1.00 98.62 199 LEU A N 1
ATOM 1549 C CA . LEU A 1 199 ? 12.994 -9.167 -11.269 1.00 98.62 199 LEU A CA 1
ATOM 1550 C C . LEU A 1 199 ? 12.230 -9.795 -12.439 1.00 98.62 199 LEU A C 1
ATOM 1552 O O . LEU A 1 199 ? 11.715 -9.064 -13.280 1.00 98.62 199 LEU A O 1
ATOM 1556 N N . ALA A 1 200 ? 12.107 -11.124 -12.484 1.00 98.38 200 ALA A N 1
ATOM 1557 C CA . ALA A 1 200 ? 11.413 -11.823 -13.563 1.00 98.38 200 ALA A CA 1
ATOM 1558 C C . ALA A 1 200 ? 9.932 -11.420 -13.673 1.00 98.38 200 ALA A C 1
ATOM 1560 O O . ALA A 1 200 ? 9.441 -11.200 -14.781 1.00 98.38 200 ALA A O 1
ATOM 1561 N N . VAL A 1 201 ? 9.231 -11.267 -12.545 1.00 98.50 201 VAL A N 1
ATOM 1562 C CA . VAL A 1 201 ? 7.833 -10.803 -12.517 1.00 98.50 201 VAL A CA 1
ATOM 1563 C C . VAL A 1 201 ? 7.716 -9.378 -13.059 1.00 98.50 201 VAL A C 1
ATOM 1565 O O . VAL A 1 201 ? 6.907 -9.124 -13.953 1.00 98.50 201 VAL A O 1
ATOM 1568 N N . ILE A 1 202 ? 8.543 -8.452 -12.562 1.00 98.56 202 ILE A N 1
ATOM 1569 C CA . ILE A 1 202 ? 8.527 -7.048 -12.999 1.00 98.56 202 ILE A CA 1
ATOM 1570 C C . ILE A 1 202 ? 8.892 -6.944 -14.484 1.00 98.56 202 ILE A C 1
ATOM 1572 O O . ILE A 1 202 ? 8.182 -6.293 -15.250 1.00 98.56 202 ILE A O 1
ATOM 1576 N N . ARG A 1 203 ? 9.947 -7.634 -14.922 1.00 98.19 203 ARG A N 1
ATOM 1577 C CA . ARG A 1 203 ? 10.383 -7.674 -16.322 1.00 98.19 203 ARG A CA 1
ATOM 1578 C C . ARG A 1 203 ? 9.316 -8.275 -17.238 1.00 98.19 203 ARG A C 1
ATOM 1580 O O . ARG A 1 203 ? 9.068 -7.731 -18.311 1.00 98.19 203 ARG A O 1
ATOM 1587 N N . GLY A 1 204 ? 8.651 -9.350 -16.814 1.00 98.12 204 GLY A N 1
ATOM 1588 C CA . GLY A 1 204 ? 7.542 -9.960 -17.552 1.00 98.12 204 GLY A CA 1
ATOM 1589 C C . GLY A 1 204 ? 6.358 -9.008 -17.705 1.00 98.12 204 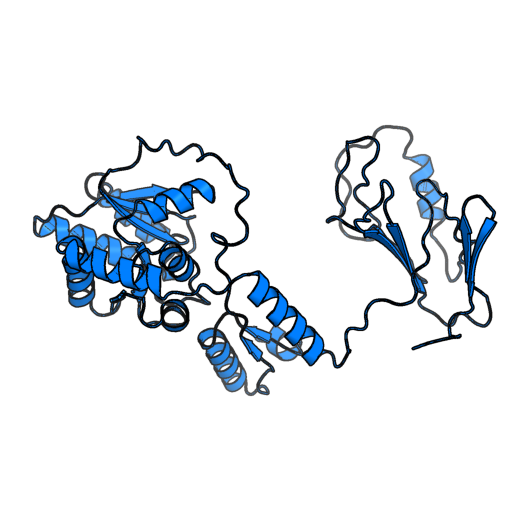GLY A C 1
ATOM 1590 O O . GLY A 1 204 ? 5.814 -8.854 -18.799 1.00 98.12 204 GLY A O 1
ATOM 1591 N N . LEU A 1 205 ? 6.010 -8.287 -16.634 1.00 98.12 205 LEU A N 1
ATOM 1592 C CA . LEU A 1 205 ? 5.003 -7.238 -16.720 1.00 98.12 205 LEU A CA 1
ATOM 1593 C C . LEU A 1 205 ? 5.431 -6.115 -17.648 1.00 98.12 205 LEU A C 1
ATOM 1595 O O . LEU A 1 205 ? 4.561 -5.597 -18.324 1.00 98.12 205 LEU A O 1
ATOM 1599 N N . LEU A 1 206 ? 6.707 -5.727 -17.712 1.00 98.00 206 LEU A N 1
ATOM 1600 C CA . LEU A 1 206 ? 7.200 -4.669 -18.603 1.00 98.00 206 LEU A CA 1
ATOM 1601 C C . LEU A 1 206 ? 7.189 -5.068 -20.087 1.00 98.00 206 LEU A C 1
ATOM 1603 O O . LEU A 1 206 ? 6.912 -4.212 -20.935 1.00 98.00 206 LEU A O 1
ATOM 1607 N N . SER A 1 207 ? 7.424 -6.340 -20.403 1.00 96.75 207 SER A N 1
ATOM 1608 C CA . SER A 1 207 ? 7.510 -6.834 -21.782 1.00 96.75 207 SER A CA 1
ATOM 1609 C C . SER A 1 207 ? 6.163 -7.253 -22.387 1.00 96.75 207 SER A C 1
ATOM 1611 O O . SER A 1 207 ? 5.971 -7.079 -23.590 1.00 96.75 207 SER A O 1
ATOM 1613 N N . ASP A 1 208 ? 5.197 -7.729 -21.591 1.00 97.19 208 ASP A N 1
ATOM 1614 C CA . ASP A 1 208 ? 3.907 -8.220 -22.100 1.00 97.19 208 ASP A CA 1
ATOM 1615 C C . ASP A 1 208 ? 2.746 -7.231 -21.867 1.00 97.19 208 ASP A C 1
ATOM 1617 O O . ASP A 1 208 ? 2.041 -7.245 -20.852 1.00 97.19 208 ASP A O 1
ATOM 1621 N N . ASN A 1 209 ? 2.491 -6.383 -22.870 1.00 96.69 209 ASN A N 1
ATOM 1622 C CA . ASN A 1 209 ? 1.374 -5.437 -22.839 1.00 96.69 209 ASN A CA 1
ATOM 1623 C C . ASN A 1 209 ? -0.010 -6.112 -22.828 1.00 96.69 209 ASN A C 1
ATOM 1625 O O . ASN A 1 209 ? -0.962 -5.569 -22.259 1.00 96.69 209 ASN A O 1
ATOM 1629 N N . ALA A 1 210 ? -0.138 -7.283 -23.455 1.00 97.69 210 ALA A N 1
ATOM 1630 C CA . ALA A 1 210 ? -1.402 -8.005 -23.518 1.00 97.69 210 ALA A CA 1
ATOM 1631 C C . ALA A 1 210 ? -1.733 -8.632 -22.158 1.00 97.69 210 ALA A C 1
ATOM 1633 O O . ALA A 1 210 ? -2.880 -8.561 -21.716 1.00 97.69 210 ALA A O 1
ATOM 1634 N N . ALA A 1 211 ? -0.738 -9.189 -21.460 1.00 96.50 211 ALA A N 1
ATOM 1635 C CA . ALA A 1 211 ? -0.900 -9.661 -20.088 1.00 96.50 211 ALA A CA 1
ATOM 1636 C C . ALA A 1 211 ? -1.290 -8.527 -19.142 1.00 96.50 211 ALA A C 1
ATOM 1638 O O . ALA A 1 211 ? -2.283 -8.678 -18.428 1.00 96.50 211 ALA A O 1
ATOM 1639 N N . ARG A 1 212 ? -0.596 -7.377 -19.189 1.00 97.81 212 ARG A N 1
ATOM 1640 C CA . ARG A 1 212 ? -0.982 -6.202 -18.386 1.00 97.81 212 ARG A CA 1
ATOM 1641 C C . ARG A 1 212 ? -2.434 -5.802 -18.639 1.00 97.81 212 ARG A C 1
ATOM 1643 O O . ARG A 1 212 ? -3.215 -5.673 -17.704 1.00 97.81 212 ARG A O 1
ATOM 1650 N N . SER A 1 213 ? -2.820 -5.689 -19.909 1.00 98.06 213 SER A N 1
ATOM 1651 C CA . SER A 1 213 ? -4.176 -5.283 -20.292 1.00 98.06 213 SER A CA 1
ATOM 1652 C C . SER A 1 213 ? -5.248 -6.264 -19.794 1.00 98.06 213 SER A C 1
ATOM 1654 O O . SER A 1 213 ? -6.310 -5.835 -19.345 1.00 98.06 213 SER A O 1
ATOM 1656 N N . ARG A 1 214 ? -4.974 -7.578 -19.820 1.00 98.31 214 ARG A N 1
ATOM 1657 C CA . ARG A 1 214 ? -5.872 -8.610 -19.265 1.00 98.31 214 ARG A CA 1
ATOM 1658 C C . ARG A 1 214 ? -6.008 -8.504 -17.746 1.00 98.31 214 ARG A C 1
ATOM 1660 O O . ARG A 1 214 ? -7.124 -8.593 -17.241 1.00 98.31 214 ARG A O 1
ATOM 1667 N N . LEU A 1 215 ? -4.898 -8.306 -17.032 1.00 98.38 215 LEU A N 1
ATOM 1668 C CA . LEU A 1 215 ? -4.900 -8.142 -15.576 1.00 98.38 215 LEU A CA 1
ATOM 1669 C C . LEU A 1 215 ? -5.675 -6.887 -15.167 1.00 98.38 215 LEU A C 1
ATOM 1671 O O . LEU A 1 215 ? -6.598 -6.980 -14.366 1.00 98.38 215 LEU A O 1
ATOM 1675 N N . GLU A 1 216 ? -5.386 -5.737 -15.778 1.00 98.25 216 GLU A N 1
ATOM 1676 C CA . GLU A 1 216 ? -6.122 -4.496 -15.515 1.00 98.25 216 GLU A CA 1
ATOM 1677 C C . GLU A 1 216 ? -7.619 -4.616 -15.839 1.00 98.25 216 GLU A C 1
ATOM 1679 O O . GLU A 1 216 ? -8.459 -4.106 -15.099 1.00 98.25 216 GLU A O 1
ATOM 1684 N N . ALA A 1 217 ? -7.985 -5.305 -16.927 1.00 98.12 217 ALA A N 1
ATOM 1685 C CA . ALA A 1 217 ? -9.388 -5.564 -17.246 1.00 98.12 217 ALA A CA 1
ATOM 1686 C C . ALA A 1 217 ? -10.071 -6.433 -16.179 1.00 98.12 217 ALA A C 1
ATOM 1688 O O . ALA A 1 217 ? -11.229 -6.184 -15.843 1.00 98.12 217 ALA A O 1
ATOM 1689 N N . ASN A 1 218 ? -9.363 -7.419 -15.620 1.00 98.12 218 ASN A N 1
ATOM 1690 C CA . ASN A 1 218 ? -9.880 -8.223 -14.517 1.00 98.12 218 ASN A CA 1
ATOM 1691 C C . ASN A 1 218 ? -10.074 -7.388 -13.244 1.00 98.12 218 ASN A C 1
ATOM 1693 O O . ASN A 1 218 ? -11.132 -7.479 -12.626 1.00 98.12 218 ASN A O 1
ATOM 1697 N N . ILE A 1 219 ? -9.103 -6.532 -12.904 1.00 97.94 219 ILE A N 1
ATOM 1698 C CA . ILE A 1 219 ? -9.187 -5.608 -11.762 1.00 97.94 219 ILE A CA 1
ATOM 1699 C C . ILE A 1 219 ? -10.405 -4.694 -11.918 1.00 97.94 219 ILE A C 1
ATOM 1701 O O . ILE A 1 219 ? -11.266 -4.675 -11.046 1.00 97.94 219 ILE A O 1
ATOM 1705 N N . ARG A 1 220 ? -10.542 -4.009 -13.064 1.00 95.75 220 ARG A N 1
ATOM 1706 C CA . ARG A 1 220 ? -11.676 -3.103 -13.338 1.00 95.75 220 ARG A CA 1
ATOM 1707 C C . ARG A 1 220 ? -13.041 -3.787 -13.257 1.00 95.75 220 ARG A C 1
ATOM 1709 O O . ARG A 1 220 ? -14.033 -3.121 -12.986 1.00 95.75 220 ARG A O 1
ATOM 1716 N N . ARG A 1 221 ? -13.104 -5.089 -13.541 1.00 96.88 221 ARG A N 1
ATOM 1717 C CA . ARG A 1 221 ? -14.349 -5.862 -13.525 1.00 96.88 221 ARG A CA 1
ATOM 1718 C C . ARG A 1 221 ? -14.715 -6.387 -12.137 1.00 96.88 221 ARG A C 1
ATOM 1720 O O . ARG A 1 221 ? -15.898 -6.596 -11.899 1.00 96.88 221 ARG A O 1
ATOM 1727 N N . GLY A 1 222 ? -13.734 -6.674 -11.281 1.00 96.00 222 GLY A N 1
ATOM 1728 C CA . GLY A 1 222 ? -13.962 -7.472 -10.070 1.00 96.00 222 GLY A CA 1
ATOM 1729 C C . GLY A 1 222 ? -13.460 -6.881 -8.756 1.00 96.00 222 GLY A C 1
ATOM 1730 O O . GLY A 1 222 ? -13.882 -7.358 -7.708 1.00 96.00 222 GLY A O 1
ATOM 1731 N N . TYR A 1 223 ? -12.568 -5.888 -8.769 1.00 95.62 223 TYR A N 1
ATOM 1732 C CA . TYR A 1 223 ? -12.041 -5.332 -7.526 1.00 95.62 223 TYR A CA 1
ATOM 1733 C C . TYR A 1 223 ? -13.033 -4.347 -6.902 1.00 95.62 223 TYR A C 1
ATOM 1735 O O . TYR A 1 223 ? -13.361 -3.318 -7.494 1.00 95.62 223 TYR A O 1
ATOM 1743 N N . GLU A 1 224 ? -13.464 -4.640 -5.677 1.00 91.81 224 GLU A N 1
ATOM 1744 C CA . GLU A 1 224 ? -14.331 -3.770 -4.886 1.00 91.81 224 GLU A CA 1
ATOM 1745 C C . GLU A 1 224 ? -13.526 -3.124 -3.745 1.00 91.81 224 GLU A C 1
ATOM 1747 O O . GLU A 1 224 ? -13.106 -3.822 -2.814 1.00 91.81 224 GLU A O 1
ATOM 1752 N N . PRO A 1 225 ? -13.279 -1.801 -3.781 1.00 89.75 225 PRO A N 1
ATOM 1753 C CA . PRO A 1 225 ? -12.539 -1.139 -2.719 1.00 89.75 225 PRO A CA 1
ATOM 1754 C C . PRO A 1 225 ? -13.351 -1.090 -1.423 1.00 89.75 225 PRO A C 1
ATOM 1756 O O . PRO A 1 225 ? -14.556 -0.835 -1.417 1.00 89.75 225 PRO A O 1
ATOM 1759 N N . VAL A 1 226 ? -12.658 -1.234 -0.291 1.00 89.25 226 VAL A N 1
ATOM 1760 C CA . VAL A 1 226 ? -13.219 -0.816 0.997 1.00 89.25 226 VAL A CA 1
ATOM 1761 C C . VAL A 1 226 ? -13.424 0.693 0.941 1.00 89.25 226 VAL A C 1
ATOM 1763 O O . VAL A 1 226 ? -12.523 1.437 0.553 1.00 89.25 226 VAL A O 1
ATOM 1766 N N . THR A 1 227 ? -14.604 1.146 1.341 1.00 87.50 227 THR A N 1
ATOM 1767 C CA . THR A 1 227 ? -14.950 2.565 1.316 1.00 87.50 227 THR A CA 1
ATOM 1768 C C . THR A 1 227 ? -14.874 3.159 2.718 1.00 87.50 227 THR A C 1
ATOM 1770 O O . THR A 1 227 ? -15.165 2.457 3.692 1.00 87.50 227 THR A O 1
ATOM 1773 N N . TRP A 1 228 ? -14.490 4.426 2.862 1.00 86.88 228 TRP A N 1
ATOM 1774 C CA . TRP A 1 228 ? -14.402 5.090 4.166 1.00 86.88 228 TRP A CA 1
ATOM 1775 C C . TRP A 1 228 ? -15.755 5.167 4.864 1.00 86.88 228 TRP A C 1
ATOM 1777 O O . TRP A 1 228 ? -15.810 4.999 6.082 1.00 86.88 228 TRP A O 1
ATOM 1787 N N . HIS A 1 229 ? -16.852 5.298 4.114 1.00 84.62 229 HIS A N 1
ATOM 1788 C CA . HIS A 1 229 ? -18.198 5.175 4.680 1.00 84.62 229 HIS A CA 1
ATOM 1789 C C . HIS A 1 229 ? -18.419 3.812 5.350 1.00 84.62 229 HIS A C 1
ATOM 1791 O O . HIS A 1 229 ? -18.935 3.721 6.468 1.00 84.62 229 HIS A O 1
ATOM 1797 N N . SER A 1 230 ? -17.981 2.729 4.699 1.00 85.94 230 SER A N 1
ATOM 1798 C CA . SER A 1 230 ? -18.058 1.382 5.276 1.00 85.94 230 SER A CA 1
ATOM 1799 C C . SER A 1 230 ? -17.168 1.226 6.517 1.00 85.94 230 SER A C 1
ATOM 1801 O O . SER A 1 230 ? -17.560 0.547 7.471 1.00 85.94 230 SER A O 1
ATOM 1803 N N . VAL A 1 231 ? -16.004 1.890 6.542 1.00 90.31 231 VAL A N 1
ATOM 1804 C CA . VAL A 1 231 ? -15.112 1.928 7.711 1.00 90.31 231 VAL A CA 1
ATOM 1805 C C . VAL A 1 231 ? -15.785 2.652 8.870 1.00 90.31 231 VAL A C 1
ATOM 1807 O O . VAL A 1 231 ? -15.863 2.092 9.961 1.00 90.31 231 VAL A O 1
ATOM 1810 N N . ALA A 1 232 ? -16.330 3.847 8.632 1.00 87.62 232 ALA A N 1
ATOM 1811 C CA . ALA A 1 232 ? -16.996 4.658 9.645 1.00 87.62 232 ALA A CA 1
ATOM 1812 C C . ALA A 1 232 ? -18.149 3.894 10.311 1.00 87.62 232 ALA A C 1
ATOM 1814 O O . ALA A 1 232 ? -18.213 3.817 11.538 1.00 87.62 232 ALA A O 1
ATOM 1815 N N . LYS A 1 233 ? -18.998 3.224 9.519 1.00 86.50 233 LYS A N 1
ATOM 1816 C CA . LYS A 1 233 ? -20.072 2.363 10.045 1.00 86.50 233 LYS A CA 1
ATOM 1817 C C . LYS A 1 233 ? -19.546 1.261 10.967 1.00 86.50 233 LYS A C 1
ATOM 1819 O O . LYS A 1 233 ? -20.122 1.028 12.028 1.00 86.50 233 LYS A O 1
ATOM 1824 N N . LYS A 1 234 ? -18.451 0.592 10.589 1.00 89.19 234 LYS A N 1
ATOM 1825 C CA . LYS A 1 234 ? -17.835 -0.464 11.412 1.00 89.19 234 LYS A CA 1
ATOM 1826 C C . LYS A 1 234 ? -17.230 0.081 12.702 1.00 89.19 234 LYS A C 1
ATOM 1828 O O . LYS A 1 234 ? -17.384 -0.550 13.743 1.00 89.19 234 LYS A O 1
ATOM 1833 N N . VAL A 1 235 ? -16.572 1.238 12.641 1.00 90.38 235 VAL A N 1
ATOM 1834 C CA . VAL A 1 235 ? -16.015 1.919 13.819 1.00 90.38 235 VAL A CA 1
ATOM 1835 C C . VAL A 1 235 ? -17.131 2.275 14.802 1.00 90.38 235 VAL A C 1
ATOM 1837 O O . VAL A 1 235 ? -17.048 1.908 15.971 1.00 90.38 235 VAL A O 1
ATOM 1840 N N . VAL A 1 236 ? -18.207 2.913 14.329 1.00 87.75 236 VAL A N 1
ATOM 1841 C CA . VAL A 1 236 ? -19.362 3.281 15.166 1.00 87.75 236 VAL A CA 1
ATOM 1842 C C . VAL A 1 236 ? -19.989 2.046 15.815 1.00 87.75 236 VAL A C 1
ATOM 1844 O O . VAL A 1 236 ? -20.188 2.032 17.029 1.00 87.75 236 VAL A O 1
ATOM 1847 N N . ALA A 1 237 ? -20.231 0.985 15.039 1.00 85.62 237 ALA A N 1
ATOM 1848 C CA . ALA A 1 237 ? -20.798 -0.259 15.558 1.00 85.62 237 ALA A CA 1
ATOM 1849 C C . ALA A 1 237 ? -19.902 -0.922 16.622 1.00 85.62 237 ALA A C 1
ATOM 1851 O O . ALA A 1 237 ? -20.406 -1.442 17.622 1.00 85.62 237 ALA A O 1
ATOM 1852 N N . ALA A 1 238 ? -18.578 -0.884 16.442 1.00 87.25 238 ALA A N 1
ATOM 1853 C CA . ALA A 1 238 ? -17.625 -1.403 17.421 1.00 87.25 238 ALA A CA 1
ATOM 1854 C C . ALA A 1 238 ? -17.664 -0.604 18.734 1.00 87.25 238 ALA A C 1
ATOM 1856 O O . ALA A 1 238 ? -17.735 -1.199 19.807 1.00 87.25 238 ALA A O 1
ATOM 1857 N N . CYS A 1 239 ? -17.705 0.729 18.659 1.00 84.12 239 CYS A N 1
ATOM 1858 C CA . CYS A 1 239 ? -17.825 1.592 19.838 1.00 84.12 239 CYS A CA 1
ATOM 1859 C C . CYS A 1 239 ? -19.151 1.377 20.592 1.00 84.12 239 CYS A C 1
ATOM 1861 O O . CYS A 1 239 ? -19.166 1.308 21.822 1.00 84.12 239 CYS A O 1
ATOM 1863 N N . GLN A 1 240 ? -20.266 1.230 19.869 1.00 81.19 240 GLN A N 1
ATOM 1864 C CA . GLN A 1 240 ? -21.577 0.932 20.461 1.00 81.19 240 GLN A CA 1
ATOM 1865 C C . GLN A 1 240 ? -21.575 -0.428 21.172 1.00 81.19 240 GLN A C 1
ATOM 1867 O O . GLN A 1 240 ? -22.031 -0.544 22.307 1.00 81.19 240 GLN A O 1
ATOM 1872 N N . SER A 1 241 ? -20.994 -1.448 20.535 1.00 80.25 241 SER A N 1
ATOM 1873 C CA . SER A 1 241 ? -20.905 -2.796 21.108 1.00 80.25 241 SER A CA 1
ATOM 1874 C C . SER A 1 241 ? -20.027 -2.840 22.364 1.00 80.25 241 SER A C 1
ATOM 1876 O O . SER A 1 241 ? -20.350 -3.555 23.308 1.00 80.25 241 SER A O 1
ATOM 1878 N N . ALA A 1 242 ? -18.938 -2.065 22.396 1.00 75.06 242 ALA A N 1
ATOM 1879 C CA . ALA A 1 242 ? -17.991 -2.043 23.511 1.00 75.06 242 ALA A CA 1
ATOM 1880 C C . ALA A 1 242 ? -18.524 -1.324 24.762 1.00 75.06 242 ALA A C 1
ATOM 1882 O O . ALA A 1 242 ? -18.152 -1.671 25.879 1.00 75.06 242 ALA A O 1
ATOM 1883 N N . THR A 1 243 ? -19.390 -0.323 24.595 1.00 66.38 243 THR A N 1
ATOM 1884 C CA . THR A 1 243 ? -19.878 0.501 25.714 1.00 66.38 243 THR A CA 1
ATOM 1885 C C . THR A 1 243 ? -21.113 -0.082 26.403 1.00 66.38 243 THR A C 1
ATOM 1887 O O . THR A 1 243 ? -21.476 0.382 27.481 1.00 66.38 243 THR A O 1
ATOM 1890 N N . GLY A 1 244 ? -21.794 -1.066 25.795 1.00 55.00 244 GLY A N 1
ATOM 1891 C CA . GLY A 1 244 ? -23.109 -1.536 26.257 1.00 55.00 244 GLY A CA 1
ATOM 1892 C C . GLY A 1 244 ? -24.194 -0.448 26.214 1.00 55.00 244 GLY A C 1
ATOM 1893 O O . GLY A 1 244 ? -25.322 -0.673 26.651 1.00 55.00 244 GLY A O 1
ATOM 1894 N N . VAL A 1 245 ? -23.858 0.734 25.687 1.00 45.44 245 VAL A N 1
ATOM 1895 C CA . VAL A 1 245 ? -24.750 1.871 25.519 1.00 45.44 245 VAL A CA 1
ATOM 1896 C C . VAL A 1 245 ? -25.384 1.722 24.147 1.00 45.44 245 VAL A C 1
ATOM 1898 O O . VAL A 1 245 ? -24.734 1.900 23.116 1.00 45.44 245 VAL A O 1
ATOM 1901 N N . VAL A 1 246 ? -26.675 1.395 24.129 1.00 42.00 246 VAL A N 1
ATOM 1902 C CA . VAL A 1 246 ? -27.489 1.581 22.928 1.00 42.00 246 VAL A CA 1
ATOM 1903 C C . VAL A 1 246 ? -27.417 3.066 22.599 1.00 42.00 246 VAL A C 1
ATOM 1905 O O . VAL A 1 246 ? -27.849 3.895 23.399 1.00 42.00 246 VAL A O 1
ATOM 1908 N N . TRP A 1 247 ? -26.835 3.411 21.451 1.00 38.06 247 TRP A N 1
ATOM 1909 C CA . TRP A 1 247 ? -26.949 4.765 20.930 1.00 38.06 247 TRP A CA 1
ATOM 1910 C C . TRP A 1 247 ? -28.432 5.011 20.663 1.00 38.06 247 TRP A C 1
ATOM 1912 O O . TRP A 1 247 ? -28.999 4.485 19.707 1.00 38.06 247 TRP A O 1
ATOM 1922 N N . GLN A 1 248 ? -29.075 5.728 21.576 1.00 37.38 248 GLN A N 1
ATOM 1923 C CA . GLN A 1 248 ? -30.393 6.285 21.357 1.00 37.38 248 GLN A CA 1
ATOM 1924 C C . GLN A 1 248 ? -30.207 7.635 20.675 1.00 37.38 248 GLN A C 1
ATOM 1926 O O . GLN A 1 248 ? -29.361 8.440 21.075 1.00 37.38 248 GLN A O 1
ATOM 1931 N N . GLU A 1 249 ? -30.994 7.847 19.626 1.00 37.34 249 GLU A N 1
ATOM 1932 C CA . GLU A 1 249 ? -31.185 9.149 19.001 1.00 37.34 249 GLU A CA 1
ATOM 1933 C C . GLU A 1 249 ? -31.419 10.203 20.104 1.00 37.34 249 GLU A C 1
ATOM 1935 O O . GLU A 1 249 ? -32.123 9.915 21.079 1.00 37.34 249 GLU A O 1
ATOM 1940 N N . PRO A 1 250 ? -30.757 11.371 20.061 1.00 40.78 250 PRO A N 1
ATOM 1941 C CA . PRO A 1 250 ? -30.717 12.251 21.219 1.00 40.78 250 PRO A CA 1
ATOM 1942 C C . PRO A 1 250 ? -32.123 12.749 21.601 1.00 40.78 250 PRO A C 1
ATOM 1944 O O . PRO A 1 250 ? -32.858 13.233 20.749 1.00 40.78 250 PRO A O 1
ATOM 1947 N N . TYR A 1 251 ? -32.429 12.600 22.899 1.00 38.84 251 TYR A N 1
ATOM 1948 C CA . TYR A 1 251 ? -33.447 13.220 23.774 1.00 38.84 251 TYR A CA 1
ATOM 1949 C C . TYR A 1 251 ? -34.258 14.423 23.230 1.00 38.84 251 TYR A C 1
ATOM 1951 O O . TYR A 1 251 ? -33.754 15.176 22.402 1.00 38.84 251 TYR A O 1
ATOM 1959 N N . PRO A 1 252 ? -35.487 14.680 23.746 1.00 40.94 252 PRO A N 1
ATOM 1960 C CA . PRO A 1 252 ? -36.446 15.616 23.149 1.00 40.94 252 PRO A CA 1
ATOM 1961 C C . PRO A 1 252 ? -35.839 16.983 22.816 1.00 40.94 252 PRO A C 1
ATOM 1963 O O . PRO A 1 252 ? -35.323 17.687 23.685 1.00 40.94 252 PRO A O 1
ATOM 1966 N N . TYR A 1 253 ? -35.942 17.357 21.544 1.00 43.91 253 TYR A N 1
ATOM 1967 C CA . TYR A 1 253 ? -35.537 18.653 21.018 1.00 43.91 253 TYR A CA 1
ATOM 1968 C C . TYR A 1 253 ? -36.692 19.660 21.094 1.00 43.91 253 TYR A C 1
ATOM 1970 O O . TYR A 1 253 ? -37.866 19.301 21.007 1.00 43.91 253 TYR A O 1
ATOM 1978 N N . THR A 1 254 ? -36.352 20.943 21.233 1.00 42.62 254 THR A N 1
ATOM 1979 C CA . THR A 1 254 ? -37.280 22.061 21.020 1.00 42.62 254 THR A CA 1
ATOM 1980 C C . THR A 1 254 ? -36.713 22.963 19.930 1.00 42.62 254 THR A C 1
ATOM 1982 O O . THR A 1 254 ? -35.516 23.249 19.932 1.00 42.62 254 THR A O 1
ATOM 1985 N N . SER A 1 255 ? -37.548 23.378 18.978 1.00 41.00 255 SER A N 1
ATOM 1986 C CA . SER A 1 255 ? -37.158 24.284 17.896 1.00 41.00 255 SER A CA 1
ATOM 1987 C C . SER A 1 255 ? -37.168 25.726 18.401 1.00 41.00 255 SER A C 1
ATOM 1989 O O . SER A 1 255 ? -38.207 26.213 18.858 1.00 41.00 255 SER A O 1
ATOM 1991 N N . ILE A 1 256 ? -36.039 26.427 18.296 1.00 44.28 256 ILE A N 1
ATOM 1992 C CA . ILE A 1 256 ? -35.933 27.842 18.673 1.00 44.28 256 ILE A CA 1
ATOM 1993 C C . ILE A 1 256 ? -35.789 28.684 17.395 1.00 44.28 256 ILE A C 1
ATOM 1995 O O . ILE A 1 256 ? -34.905 28.396 16.589 1.00 44.28 256 ILE A O 1
ATOM 1999 N N . PRO A 1 257 ? -36.617 29.728 17.185 1.00 40.03 257 PRO A N 1
ATOM 2000 C CA . PRO A 1 257 ? -36.519 30.566 15.993 1.00 40.03 257 PRO A CA 1
ATOM 2001 C C . PRO A 1 257 ? -35.143 31.225 15.842 1.00 40.03 257 PRO A C 1
ATOM 2003 O O . PRO A 1 257 ? -34.575 31.721 16.820 1.00 40.03 257 PRO A O 1
ATOM 2006 N N . TYR A 1 258 ? -34.653 31.306 14.603 1.00 34.44 258 TYR A N 1
ATOM 2007 C CA . TYR A 1 258 ? -33.448 32.058 14.244 1.00 34.44 258 TYR A CA 1
ATOM 2008 C C . TYR A 1 258 ? -33.512 33.495 14.800 1.00 34.44 258 TYR A C 1
ATOM 2010 O O . TYR A 1 258 ? -34.564 34.127 14.722 1.00 34.44 258 TYR A O 1
ATOM 2018 N N . SER A 1 259 ? -32.401 34.004 15.354 1.00 35.16 259 SER A N 1
ATOM 2019 C CA . SER A 1 259 ? -32.252 35.303 16.061 1.00 35.16 259 SER A 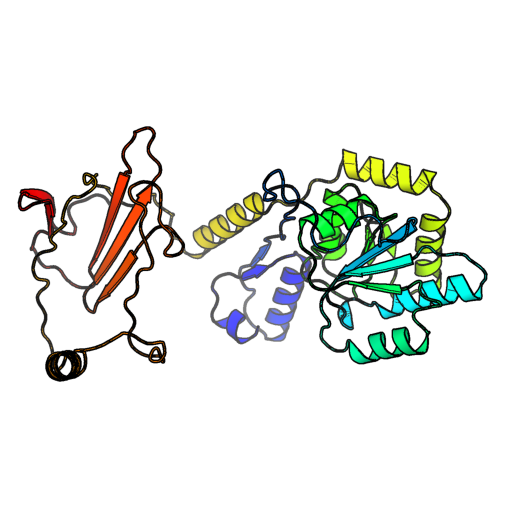CA 1
ATOM 2020 C C . SER A 1 259 ? -32.881 35.429 17.459 1.00 35.16 259 SER A C 1
ATOM 2022 O O . SER A 1 259 ? -32.874 36.513 18.040 1.00 35.16 259 SER A O 1
ATOM 2024 N N . SER A 1 260 ? -33.380 34.336 18.038 1.00 38.81 260 SER A N 1
ATOM 2025 C CA . SER A 1 260 ? -33.839 34.338 19.432 1.00 38.81 260 SER A CA 1
ATOM 2026 C C . SER A 1 260 ? -32.675 34.482 20.417 1.00 38.81 260 SER A C 1
ATOM 2028 O O . SER A 1 260 ? -31.738 33.686 20.390 1.00 38.81 260 SER A O 1
ATOM 2030 N N . GLU A 1 261 ? -32.764 35.440 21.341 1.00 37.75 261 GLU A N 1
ATOM 2031 C CA . GLU A 1 261 ? -31.858 35.505 22.491 1.00 37.75 261 GLU A CA 1
ATOM 2032 C C . GLU A 1 261 ? -32.323 34.507 23.560 1.00 37.75 261 GLU A C 1
ATOM 2034 O O . GLU A 1 261 ? -33.422 34.646 24.111 1.00 37.75 261 GLU A O 1
ATOM 2039 N N . VAL A 1 262 ? -31.506 33.485 23.833 1.00 41.12 262 VAL A N 1
ATOM 2040 C CA . VAL A 1 262 ? -31.804 32.444 24.826 1.00 41.12 262 VAL A CA 1
ATOM 2041 C C . VAL A 1 262 ? -31.151 32.809 26.153 1.00 41.12 262 VAL A C 1
ATOM 2043 O O . VAL A 1 262 ? -29.931 32.767 26.287 1.00 41.12 262 VAL A O 1
ATOM 2046 N N . ASN A 1 263 ? -31.972 33.144 27.149 1.00 38.72 263 ASN A N 1
ATOM 2047 C CA . ASN A 1 263 ? -31.499 33.423 28.501 1.00 38.72 263 ASN A CA 1
ATOM 2048 C C . ASN A 1 263 ? -31.643 32.177 29.377 1.00 38.72 263 ASN A C 1
ATOM 2050 O O . ASN A 1 263 ? -32.755 31.730 29.679 1.00 38.72 263 ASN A O 1
ATOM 2054 N N . PHE A 1 264 ? -30.504 31.649 29.812 1.00 38.81 264 PHE A N 1
ATOM 2055 C CA . PHE A 1 264 ? -30.421 30.703 30.915 1.00 38.81 264 PHE A CA 1
ATOM 2056 C C . PHE A 1 264 ? -30.428 31.545 32.190 1.00 38.81 264 PHE A C 1
ATOM 2058 O O . PHE A 1 264 ? -29.620 32.462 32.322 1.00 38.81 264 PHE A O 1
ATOM 2065 N N . GLY A 1 265 ? -31.369 31.309 33.106 1.00 36.50 265 GLY A N 1
ATOM 2066 C CA . GLY A 1 265 ? -31.374 32.015 34.392 1.00 36.50 265 GLY A CA 1
ATOM 2067 C C . GLY A 1 265 ? -30.031 31.885 35.132 1.00 36.50 265 GLY A C 1
ATOM 2068 O O . GLY A 1 265 ? -29.181 31.076 34.760 1.00 36.50 265 GLY A O 1
ATOM 2069 N N . LYS A 1 266 ? -29.830 32.668 36.202 1.00 34.62 266 LYS A N 1
ATOM 2070 C CA . LYS A 1 266 ? -28.640 32.533 37.059 1.00 34.62 266 LYS A CA 1
ATOM 2071 C C . LYS A 1 266 ? -28.490 31.077 37.515 1.00 34.62 266 LYS A C 1
ATOM 2073 O O . LYS A 1 266 ? -29.345 30.562 38.227 1.00 34.62 266 LYS A O 1
ATOM 2078 N N . LEU A 1 267 ? -27.399 30.439 37.104 1.00 34.09 267 LEU A N 1
ATOM 2079 C CA . LEU A 1 267 ? -26.891 29.242 37.760 1.00 34.09 267 LEU A CA 1
ATOM 2080 C C . LEU A 1 267 ? -26.219 29.719 39.048 1.00 34.09 267 LEU A C 1
ATOM 2082 O O . LEU A 1 267 ? -25.238 30.464 38.984 1.00 34.09 267 LEU A O 1
ATOM 2086 N N . ASP A 1 268 ? -26.777 29.358 40.199 1.00 31.14 268 ASP A N 1
ATOM 2087 C CA . ASP A 1 268 ? -26.188 29.720 41.486 1.00 31.14 268 ASP A CA 1
ATOM 2088 C C . ASP A 1 268 ? -24.768 29.135 41.592 1.00 31.14 268 ASP A C 1
ATOM 2090 O O . ASP A 1 268 ? -24.541 27.946 41.362 1.00 31.14 268 ASP A O 1
ATOM 2094 N N . ARG A 1 269 ? -23.796 29.988 41.930 1.00 33.47 269 ARG A N 1
ATOM 2095 C CA . ARG A 1 269 ? -22.445 29.596 42.348 1.00 33.47 269 ARG A CA 1
ATOM 2096 C C . ARG A 1 269 ? -22.322 29.905 43.834 1.00 33.47 269 ARG A C 1
ATOM 2098 O O . ARG A 1 269 ? -22.542 31.051 44.207 1.00 33.47 269 ARG A O 1
ATOM 2105 N N . ASP A 1 270 ? -21.906 28.920 44.625 1.00 31.19 270 ASP A N 1
ATOM 2106 C CA . ASP A 1 270 ? -20.732 29.073 45.495 1.00 31.19 270 ASP A CA 1
ATOM 2107 C C . ASP A 1 270 ? -20.415 27.776 46.239 1.00 31.19 270 ASP A C 1
ATOM 2109 O O . ASP A 1 270 ? -21.243 27.296 47.008 1.00 31.19 270 ASP A O 1
ATOM 2113 N N . ILE A 1 271 ? -19.186 27.275 46.080 1.00 34.19 271 ILE A N 1
ATOM 2114 C CA . ILE A 1 271 ? -18.312 27.019 47.226 1.00 34.19 271 ILE A CA 1
ATOM 2115 C C . ILE A 1 271 ? -16.915 27.550 46.816 1.00 34.19 271 ILE A C 1
ATOM 2117 O O . ILE A 1 271 ? -16.464 27.372 45.683 1.00 34.19 271 ILE A O 1
ATOM 2121 N N . ASP A 1 272 ? -16.313 28.301 47.740 1.00 38.03 272 ASP A N 1
ATOM 2122 C CA . ASP A 1 272 ? -14.873 28.515 47.956 1.00 38.03 272 ASP A CA 1
ATOM 2123 C C . ASP A 1 272 ? -13.994 29.383 47.018 1.00 38.03 272 ASP A C 1
ATOM 2125 O O . ASP A 1 272 ? -12.796 29.155 46.928 1.00 38.03 272 ASP A O 1
ATOM 2129 N N . GLY A 1 273 ? -14.527 30.487 46.467 1.00 37.62 273 GLY A N 1
ATOM 2130 C CA . GLY A 1 273 ? -13.800 31.748 46.160 1.00 37.62 273 GLY A CA 1
ATOM 2131 C C . GLY A 1 273 ? -12.302 31.665 45.776 1.00 37.62 273 GLY A C 1
ATOM 2132 O O . GLY A 1 273 ? -11.410 31.531 46.607 1.00 37.62 273 GLY A O 1
ATOM 2133 N N . THR A 1 274 ? -11.917 31.964 44.535 1.00 41.50 274 THR A N 1
ATOM 2134 C CA . THR A 1 274 ? -11.781 33.371 44.116 1.00 41.50 274 THR A CA 1
ATOM 2135 C C . THR A 1 274 ? -11.682 33.487 42.588 1.00 41.50 274 THR A C 1
ATOM 2137 O O . THR A 1 274 ? -10.604 33.495 42.001 1.00 41.50 274 THR A O 1
ATOM 2140 N N . GLY A 1 275 ? -12.834 33.652 41.931 1.00 37.81 275 GLY A N 1
ATOM 2141 C CA . GLY A 1 275 ? -12.926 34.138 40.546 1.00 37.81 275 GLY A CA 1
ATOM 2142 C C . GLY A 1 275 ? -12.916 35.671 40.438 1.00 37.81 275 GLY A C 1
ATOM 2143 O O . GLY A 1 275 ? -12.442 36.220 39.445 1.00 37.81 275 GLY A O 1
ATOM 2144 N N . GLU A 1 276 ? -13.362 36.386 41.477 1.00 40.44 276 GLU A N 1
ATOM 2145 C CA . GLU A 1 276 ? -13.430 37.858 41.471 1.00 40.44 276 GLU A CA 1
ATOM 2146 C C . GLU A 1 276 ? -12.051 38.534 41.480 1.00 40.44 276 GLU A C 1
ATOM 2148 O O . GLU A 1 276 ? -11.849 39.539 40.799 1.00 40.44 276 GLU A O 1
ATOM 2153 N N . ALA A 1 277 ? -11.061 37.956 42.170 1.00 40.81 277 ALA A N 1
ATOM 2154 C CA . ALA A 1 277 ? -9.691 38.479 42.180 1.00 40.81 277 ALA A CA 1
ATOM 2155 C C . ALA A 1 277 ? -9.018 38.410 40.791 1.00 40.81 277 ALA A C 1
ATOM 2157 O O . ALA A 1 277 ? -8.147 39.222 40.472 1.00 40.81 277 ALA A O 1
ATOM 2158 N N . VAL A 1 278 ? -9.444 37.457 39.955 1.00 40.25 278 VAL A N 1
ATOM 2159 C CA . VAL A 1 278 ? -8.960 37.266 38.582 1.00 40.25 278 VAL A CA 1
ATOM 2160 C C . VAL A 1 278 ? -9.712 38.185 37.612 1.00 40.25 278 VAL A C 1
ATOM 2162 O O . VAL A 1 278 ? -9.078 38.853 36.795 1.00 40.25 278 VAL A O 1
ATOM 2165 N N . LEU A 1 279 ? -11.034 38.319 37.758 1.00 38.06 279 LEU A N 1
ATOM 2166 C CA . LEU A 1 279 ? -11.871 39.246 36.980 1.00 38.06 279 LEU A CA 1
ATOM 2167 C C . LEU A 1 279 ? -11.455 40.713 37.162 1.00 38.06 279 LEU A C 1
ATOM 2169 O O . LEU A 1 279 ? -11.218 41.404 36.173 1.00 38.06 279 LEU A O 1
ATOM 2173 N N . ALA A 1 280 ? -11.216 41.154 38.401 1.00 42.81 280 ALA A N 1
ATOM 2174 C CA . ALA A 1 280 ? -10.752 42.514 38.691 1.00 42.81 280 ALA A CA 1
ATOM 2175 C C . ALA A 1 280 ? -9.355 42.825 38.107 1.00 42.81 280 ALA A C 1
ATOM 2177 O O . ALA A 1 280 ? -8.969 43.993 37.985 1.00 42.81 280 ALA A O 1
ATOM 2178 N N . ARG A 1 281 ? -8.575 41.791 37.757 1.00 39.50 281 ARG A N 1
ATOM 2179 C CA . ARG A 1 281 ? -7.274 41.907 37.083 1.00 39.50 281 ARG A CA 1
ATOM 2180 C C . ARG A 1 281 ? -7.424 41.915 35.559 1.00 39.50 281 ARG A C 1
ATOM 2182 O O . ARG A 1 281 ? -6.733 42.684 34.906 1.00 39.50 281 ARG A O 1
ATOM 2189 N N . ILE A 1 282 ? -8.368 41.151 35.008 1.00 38.72 282 ILE A N 1
ATOM 2190 C CA . ILE A 1 282 ? -8.711 41.133 33.574 1.00 38.72 282 ILE A CA 1
ATOM 2191 C C . ILE A 1 282 ? -9.339 42.466 33.134 1.00 38.72 282 ILE A C 1
ATOM 2193 O O . ILE A 1 282 ? -8.937 43.030 32.114 1.00 38.72 282 ILE A O 1
ATOM 2197 N N . GLU A 1 283 ? -10.258 43.015 33.931 1.00 37.16 283 GLU A N 1
ATOM 2198 C CA . GLU A 1 283 ? -10.917 44.304 33.665 1.00 37.16 283 GLU A CA 1
ATOM 2199 C C . GLU A 1 283 ? -9.940 45.488 33.693 1.00 37.16 283 GLU A C 1
ATOM 2201 O O . GLU A 1 283 ? -10.099 46.455 32.948 1.00 37.16 283 GLU A O 1
ATOM 2206 N N . ARG A 1 284 ? -8.883 45.404 34.513 1.00 36.94 284 ARG A N 1
ATOM 2207 C CA . ARG A 1 284 ? -7.875 46.466 34.647 1.00 36.94 284 ARG A CA 1
ATOM 2208 C C . ARG A 1 284 ? -6.851 46.479 33.506 1.00 36.94 284 ARG A C 1
ATOM 2210 O O . ARG A 1 284 ? -6.210 47.503 33.293 1.00 36.94 284 ARG A O 1
ATOM 2217 N N . THR A 1 285 ? -6.686 45.371 32.779 1.00 37.16 285 THR A N 1
ATOM 2218 C CA . THR A 1 285 ? -5.608 45.203 31.784 1.00 37.16 285 THR A CA 1
ATOM 2219 C C . THR A 1 285 ? -6.083 45.295 30.324 1.00 37.16 285 THR A C 1
ATOM 2221 O O . THR A 1 285 ? -5.254 45.498 29.446 1.00 37.16 285 THR A O 1
ATOM 2224 N N . ARG A 1 286 ? -7.390 45.215 30.017 1.00 34.44 286 ARG A N 1
ATOM 2225 C CA . ARG A 1 286 ? -7.893 45.082 28.626 1.00 34.44 286 ARG A CA 1
ATOM 2226 C C . ARG A 1 286 ? -8.630 46.299 28.044 1.00 34.44 286 ARG A C 1
ATOM 2228 O O . ARG A 1 286 ? -9.619 46.157 27.330 1.00 34.44 286 ARG A O 1
ATOM 2235 N N . ARG A 1 287 ? -8.101 47.507 28.254 1.00 33.44 287 ARG A N 1
ATOM 2236 C CA . ARG A 1 287 ? -8.321 48.623 27.313 1.00 33.44 287 ARG A CA 1
ATOM 2237 C C . ARG A 1 287 ? -7.181 48.634 26.291 1.00 33.44 287 ARG A C 1
ATOM 2239 O O . ARG A 1 287 ? -6.163 49.269 26.527 1.00 33.44 287 ARG A O 1
ATOM 2246 N N . GLY A 1 288 ? -7.369 47.939 25.171 1.00 27.77 288 GLY A N 1
ATOM 2247 C CA . GLY A 1 288 ? -6.494 48.032 23.997 1.00 27.77 288 GLY A CA 1
ATOM 2248 C C . GLY A 1 288 ? -6.122 46.677 23.398 1.00 27.77 288 GLY A C 1
ATOM 2249 O O . GLY A 1 288 ? -5.435 45.902 24.043 1.00 27.77 288 GLY A O 1
ATOM 2250 N N . LEU A 1 289 ? -6.583 46.450 22.162 1.00 28.70 289 LEU A N 1
ATOM 2251 C CA . LEU A 1 289 ? -6.007 45.585 21.118 1.00 28.70 289 LEU A CA 1
ATOM 2252 C C . LEU A 1 289 ? -5.589 44.150 21.503 1.00 28.70 289 LEU A C 1
ATOM 2254 O O . LEU A 1 289 ? -4.581 43.907 22.157 1.00 28.70 289 LEU A O 1
ATOM 2258 N N . PHE A 1 290 ? -6.339 43.182 20.972 1.00 28.70 290 PHE A N 1
ATOM 2259 C CA . PHE A 1 290 ? -5.965 41.770 20.946 1.00 28.70 290 PHE A CA 1
ATOM 2260 C C . PHE A 1 290 ? -4.799 41.536 19.978 1.00 28.70 290 PHE A C 1
ATOM 2262 O O . PHE A 1 290 ? -4.939 41.760 18.777 1.00 28.70 290 PHE A O 1
ATOM 2269 N N . LEU A 1 291 ? -3.680 41.027 20.492 1.00 28.97 291 LEU A N 1
ATOM 2270 C CA . LEU A 1 291 ? -2.618 40.412 19.700 1.00 28.97 291 LEU A CA 1
ATOM 2271 C C . LEU A 1 291 ? -2.228 39.061 20.314 1.00 28.97 291 LEU A C 1
ATOM 2273 O O . LEU A 1 291 ? -1.733 38.998 21.435 1.00 28.97 291 LEU A O 1
ATOM 2277 N N . GLY A 1 292 ? -2.498 38.002 19.546 1.00 33.56 292 GLY A N 1
ATOM 2278 C CA . GLY A 1 292 ? -1.570 36.931 19.153 1.00 33.56 292 GLY A CA 1
ATOM 2279 C C . GLY A 1 292 ? -0.968 35.962 20.172 1.00 33.56 292 GLY A C 1
ATOM 2280 O O . GLY A 1 292 ? -0.730 34.819 19.807 1.00 33.56 292 GLY A O 1
ATOM 2281 N N . GLU A 1 293 ? -0.697 36.347 21.414 1.00 30.55 293 GLU A N 1
ATOM 2282 C CA . GLU A 1 293 ? 0.232 35.572 22.248 1.00 30.55 293 GLU A CA 1
ATOM 2283 C C . GLU A 1 293 ? -0.256 35.483 23.694 1.00 30.55 293 GLU A C 1
ATOM 2285 O O . GLU A 1 293 ? 0.169 36.271 24.528 1.00 30.55 293 GLU A O 1
ATOM 2290 N N . LEU A 1 294 ? -1.179 34.558 23.994 1.00 27.75 294 LEU A N 1
ATOM 2291 C CA . LEU A 1 294 ? -1.441 34.027 25.349 1.00 27.75 294 LEU A CA 1
ATOM 2292 C C . LEU A 1 294 ? -2.550 32.962 25.304 1.00 27.75 294 LEU A C 1
ATOM 2294 O O . LEU A 1 294 ? -3.684 33.205 25.708 1.00 27.75 294 LEU A O 1
ATOM 2298 N N . LEU A 1 295 ? -2.209 31.762 24.837 1.00 33.47 295 LEU A N 1
ATOM 2299 C CA . LEU A 1 295 ? -2.945 30.536 25.160 1.00 33.47 295 LEU A CA 1
ATOM 2300 C C . LEU A 1 295 ? -1.918 29.451 25.501 1.00 33.47 295 LEU A C 1
ATOM 2302 O O . LEU A 1 295 ? -1.585 28.607 24.676 1.00 33.47 295 LEU A O 1
ATOM 2306 N N . GLN A 1 296 ? -1.374 29.504 26.719 1.00 32.00 296 GLN A N 1
ATOM 2307 C CA . GLN A 1 296 ? -0.769 28.322 27.327 1.00 32.00 296 GLN A CA 1
ATOM 2308 C C . GLN A 1 296 ? -1.760 27.705 28.312 1.00 32.00 296 GLN A C 1
ATOM 2310 O O . GLN A 1 296 ? -2.215 28.362 29.244 1.00 32.00 296 GLN A O 1
ATOM 2315 N N . GLU A 1 297 ? -2.089 26.445 28.027 1.00 38.28 297 GLU A N 1
ATOM 2316 C CA . GLU A 1 297 ? -2.371 25.350 28.956 1.00 38.28 297 GLU A CA 1
ATOM 2317 C C . GLU A 1 297 ? -2.745 25.739 30.394 1.00 38.28 297 GLU A C 1
ATOM 2319 O O . GLU A 1 297 ? -1.929 25.588 31.300 1.00 38.28 297 GLU A O 1
ATOM 2324 N N . GLN A 1 298 ? -3.990 26.178 30.610 1.00 38.66 298 GLN A N 1
ATOM 2325 C CA . GLN A 1 298 ? -4.865 25.769 31.724 1.00 38.66 298 GLN A CA 1
ATOM 2326 C C . GLN A 1 298 ? -6.108 26.674 31.770 1.00 38.66 298 GLN A C 1
ATOM 2328 O O . GLN A 1 298 ? -6.001 27.878 31.991 1.00 38.66 298 GLN A O 1
ATOM 2333 N N . ASN A 1 299 ? -7.282 26.042 31.626 1.00 36.75 299 ASN A N 1
ATOM 2334 C CA . ASN A 1 299 ? -8.653 26.592 31.637 1.00 36.75 299 ASN A CA 1
ATOM 2335 C C . ASN A 1 299 ? -9.139 27.163 30.289 1.00 36.75 299 ASN A C 1
ATOM 2337 O O . ASN A 1 299 ? -8.928 28.337 29.999 1.00 36.75 299 ASN A O 1
ATOM 2341 N N . PHE A 1 300 ? -9.847 26.361 29.481 1.00 26.22 300 PHE A N 1
ATOM 2342 C CA . PHE A 1 300 ? -10.403 26.813 28.195 1.00 26.22 300 PHE A CA 1
ATOM 2343 C C . PHE A 1 300 ? -11.933 26.912 28.172 1.00 26.22 300 PHE A C 1
ATOM 2345 O O . PHE A 1 300 ? -12.639 26.079 28.737 1.00 26.22 300 PHE A O 1
ATOM 2352 N N . LEU A 1 301 ? -12.397 27.917 27.424 1.00 34.59 301 LEU A N 1
ATOM 2353 C CA . LEU A 1 301 ? -13.740 28.124 26.878 1.00 34.59 301 LEU A CA 1
ATOM 2354 C C . LEU A 1 301 ? -13.525 28.761 25.487 1.00 34.59 301 LEU A C 1
ATOM 2356 O O . LEU A 1 301 ? -13.037 29.887 25.471 1.00 34.59 301 LEU A O 1
ATOM 2360 N N . TRP A 1 302 ? -13.822 28.091 24.360 1.00 27.98 302 TRP A N 1
ATOM 2361 C CA . TRP A 1 302 ? -13.792 28.696 23.005 1.00 27.98 302 TRP A CA 1
ATOM 2362 C C . TRP A 1 302 ? -14.873 28.083 22.086 1.00 27.98 302 TRP A C 1
ATOM 2364 O O . TRP A 1 302 ? -15.165 26.893 22.178 1.00 27.98 302 TRP A O 1
ATOM 2374 N N . GLY A 1 303 ? -15.483 28.904 21.225 1.00 41.84 303 GLY A N 1
ATOM 2375 C CA . GLY A 1 303 ? -16.375 28.505 20.126 1.00 41.84 303 GLY A CA 1
ATOM 2376 C C . GLY A 1 303 ? -16.059 29.354 18.893 1.00 41.84 303 GLY A C 1
ATOM 2377 O O . GLY A 1 303 ? -15.714 30.522 19.076 1.00 41.84 303 GLY A O 1
ATOM 2378 N N . GLU A 1 304 ? -16.120 28.781 17.680 1.00 34.66 304 GLU A N 1
ATOM 2379 C CA . GLU A 1 304 ? -15.269 29.302 16.589 1.00 34.66 304 GLU A CA 1
ATOM 2380 C C . GLU A 1 304 ? -15.915 29.711 15.226 1.00 34.66 304 GLU A C 1
ATOM 2382 O O . GLU A 1 304 ? -15.132 30.163 14.405 1.00 34.66 304 GLU A O 1
ATOM 2387 N N . GLU A 1 305 ? -17.261 29.702 14.985 1.00 34.66 305 GLU A N 1
ATOM 2388 C CA . GLU A 1 305 ? -18.074 30.675 14.143 1.00 34.66 305 GLU A CA 1
ATOM 2389 C C . GLU A 1 305 ? -19.470 30.158 13.613 1.00 34.66 305 GLU A C 1
ATOM 2391 O O . GLU A 1 305 ? -19.781 28.980 13.756 1.00 34.66 305 GLU A O 1
ATOM 2396 N N . ILE A 1 306 ? -20.369 31.042 13.083 1.00 37.66 306 ILE A N 1
ATOM 2397 C CA . ILE A 1 306 ? -21.808 30.822 12.665 1.00 37.66 306 ILE A CA 1
ATOM 2398 C C . ILE A 1 306 ? -22.213 31.715 11.466 1.00 37.66 306 ILE A C 1
ATOM 2400 O O . ILE A 1 306 ? -21.985 32.897 11.661 1.00 37.66 306 ILE A O 1
ATOM 2404 N N . ARG A 1 307 ? -22.897 31.235 10.363 1.00 30.84 307 ARG A N 1
ATOM 2405 C CA . ARG A 1 307 ? -23.251 31.905 9.024 1.00 30.84 307 ARG A CA 1
ATOM 2406 C C . ARG A 1 307 ? -24.537 32.755 8.954 1.00 30.84 307 ARG A C 1
ATOM 2408 O O . ARG A 1 307 ? -25.596 32.330 9.386 1.00 30.84 307 ARG A O 1
ATOM 2415 N N . SER A 1 308 ? -24.449 33.967 8.376 1.00 34.59 308 SER A N 1
ATOM 2416 C CA . SER A 1 308 ? -25.504 34.985 8.269 1.00 34.59 308 SER A CA 1
ATOM 2417 C C . SER A 1 308 ? -25.265 35.816 7.016 1.00 34.59 308 SER A C 1
ATOM 2419 O O . SER A 1 308 ? -24.153 36.275 6.772 1.00 34.59 308 SER A O 1
ATOM 2421 N N . HIS A 1 309 ? -26.315 35.976 6.206 1.00 30.56 309 HIS A N 1
ATOM 2422 C CA . HIS A 1 309 ? -26.295 36.768 4.970 1.00 30.56 309 HIS A CA 1
ATOM 2423 C C . HIS A 1 309 ? -25.141 36.401 4.031 1.00 30.56 309 HIS A C 1
ATOM 2425 O O . HIS A 1 309 ? -24.546 37.237 3.358 1.00 30.56 309 HIS A O 1
ATOM 2431 N N . GLY A 1 310 ? -24.873 35.097 3.963 1.00 32.56 310 GLY A N 1
ATOM 2432 C CA . GLY A 1 310 ? -24.087 34.530 2.890 1.00 32.56 310 GLY A CA 1
ATOM 2433 C C . GLY A 1 310 ? -22.579 34.643 3.056 1.00 32.56 310 GLY A C 1
ATOM 2434 O O . GLY A 1 310 ? -21.976 34.643 2.006 1.00 32.56 310 GLY A O 1
ATOM 2435 N N . PHE A 1 311 ? -22.031 34.555 4.288 1.00 32.66 311 PHE A N 1
ATOM 2436 C CA . PHE A 1 311 ? -20.636 34.555 4.854 1.00 32.66 311 PHE A CA 1
ATOM 2437 C C . PHE A 1 311 ? -20.686 33.940 6.283 1.00 32.66 311 PHE A C 1
ATOM 2439 O O . PHE A 1 311 ? -21.439 34.545 7.017 1.00 32.66 311 PHE A O 1
ATOM 2446 N N . TRP A 1 312 ? -20.104 32.756 6.633 1.00 40.78 312 TRP A N 1
ATOM 2447 C CA . TRP A 1 312 ? -19.452 32.309 7.916 1.00 40.78 312 TRP A CA 1
ATOM 2448 C C . TRP A 1 312 ? -19.101 30.785 8.010 1.00 40.78 312 TRP A C 1
ATOM 2450 O O . TRP A 1 312 ? -19.573 29.971 7.208 1.00 40.78 312 TRP A O 1
ATOM 2460 N N . ALA A 1 313 ? -18.270 30.482 9.026 1.00 33.59 313 ALA A N 1
ATOM 2461 C CA . ALA A 1 313 ? -17.418 29.315 9.293 1.00 33.59 313 ALA A CA 1
ATOM 2462 C C . ALA A 1 313 ? -17.777 28.529 10.597 1.00 33.59 313 ALA A C 1
ATOM 2464 O O . ALA A 1 313 ? -18.938 28.549 10.990 1.00 33.59 313 ALA A O 1
ATOM 2465 N N . TYR A 1 314 ? -16.808 27.817 11.206 1.00 38.41 314 TYR A N 1
ATOM 2466 C CA . TYR A 1 314 ? -16.862 26.457 11.806 1.00 38.41 314 TYR A CA 1
ATOM 2467 C C . TYR A 1 314 ? -16.460 26.330 13.313 1.00 38.41 314 TYR A C 1
ATOM 2469 O O . TYR A 1 314 ? -15.638 27.131 13.741 1.00 38.41 314 TYR A O 1
ATOM 2477 N N . PRO A 1 315 ? -16.917 25.315 14.114 1.00 35.91 315 PRO A N 1
ATOM 2478 C CA . PRO A 1 315 ? -16.193 24.920 15.355 1.00 35.91 315 PRO A CA 1
ATOM 2479 C C . PRO A 1 315 ? -15.635 23.490 15.591 1.00 35.91 315 PRO A C 1
ATOM 2481 O O . PRO A 1 315 ? -14.997 23.291 16.611 1.00 35.91 315 PRO A O 1
ATOM 2484 N N . GLU A 1 316 ? -16.009 22.392 14.955 1.00 44.09 316 GLU A N 1
ATOM 2485 C CA . GLU A 1 316 ? -15.461 21.872 13.699 1.00 44.09 316 GLU A CA 1
ATOM 2486 C C . GLU A 1 316 ? -16.542 20.940 13.127 1.00 44.09 316 GLU A C 1
ATOM 2488 O O . GLU A 1 316 ? -16.440 19.712 13.089 1.00 44.09 316 GLU A O 1
ATOM 2493 N N . ASP A 1 317 ? -17.757 21.419 12.910 1.00 47.31 317 ASP A N 1
ATOM 2494 C CA . ASP A 1 317 ? -18.151 22.699 12.329 1.00 47.31 317 ASP A CA 1
ATOM 2495 C C . ASP A 1 317 ? -19.555 23.143 12.835 1.00 47.31 317 ASP A C 1
ATOM 2497 O O . ASP A 1 317 ? -20.151 24.092 12.330 1.00 47.31 317 ASP A O 1
ATOM 2501 N N . TRP A 1 318 ? -20.088 22.448 13.859 1.00 37.34 318 TRP A N 1
ATOM 2502 C CA . TRP A 1 318 ? -21.526 22.244 14.117 1.00 37.34 318 TRP A CA 1
ATOM 2503 C C . TRP A 1 318 ? -21.925 22.221 15.610 1.00 37.34 318 TRP A C 1
ATOM 2505 O O . TRP A 1 318 ? -22.985 21.694 15.957 1.00 37.34 318 TRP A O 1
ATOM 2515 N N . GLY A 1 319 ? -21.131 22.832 16.500 1.00 41.22 319 GLY A N 1
ATOM 2516 C CA . GLY A 1 319 ? -21.637 23.187 17.827 1.00 41.22 319 GLY A CA 1
ATOM 2517 C C . GLY A 1 319 ? -20.659 23.791 18.827 1.00 41.22 319 GLY A C 1
ATOM 2518 O O . GLY A 1 319 ? -19.517 23.357 18.936 1.00 41.22 319 GLY A O 1
ATOM 2519 N N . THR A 1 320 ? -21.134 24.787 19.582 1.00 40.62 320 THR A N 1
ATOM 2520 C CA . THR A 1 320 ? -20.373 25.456 20.652 1.00 40.62 320 THR A CA 1
ATOM 2521 C C . THR A 1 320 ? -20.630 24.775 21.986 1.00 40.62 320 THR A C 1
ATOM 2523 O O . THR A 1 320 ? -21.787 24.553 22.342 1.00 40.62 320 THR A O 1
ATOM 2526 N N . TRP A 1 321 ? -19.562 24.501 22.737 1.00 41.19 321 TRP A N 1
ATOM 2527 C CA . TRP A 1 321 ? -19.615 23.836 24.036 1.00 41.19 321 TRP A CA 1
ATOM 2528 C C . TRP A 1 321 ? -19.139 24.791 25.127 1.00 41.19 321 TRP A C 1
ATOM 2530 O O . TRP A 1 321 ? -18.025 25.306 25.070 1.00 41.19 321 TRP A O 1
ATOM 2540 N N . ALA A 1 322 ? -19.968 25.010 26.143 1.00 41.09 322 ALA A N 1
ATOM 2541 C CA . ALA A 1 322 ? -19.547 25.679 27.368 1.00 41.09 322 ALA A CA 1
ATOM 2542 C C . ALA A 1 322 ? -19.548 24.651 28.498 1.00 41.09 322 ALA A C 1
ATOM 2544 O O . ALA A 1 322 ? -20.611 24.171 28.891 1.00 41.09 322 ALA A O 1
ATOM 2545 N N . CYS A 1 323 ? -18.360 24.307 28.995 1.00 33.41 323 CYS A N 1
ATOM 2546 C CA . CYS A 1 323 ? -18.199 23.473 30.181 1.00 33.41 323 CYS A CA 1
ATOM 2547 C C . CYS A 1 323 ? -17.906 24.377 31.379 1.00 33.41 323 CYS A C 1
ATOM 2549 O O . CYS A 1 323 ? -16.960 25.167 31.356 1.00 33.41 323 CYS A O 1
ATOM 2551 N N . HIS A 1 324 ? -18.724 24.286 32.423 1.00 40.25 324 HIS A N 1
ATOM 2552 C CA . HIS A 1 324 ? -18.511 25.008 33.674 1.00 40.25 324 HIS A CA 1
ATOM 2553 C C . HIS A 1 324 ? -18.710 24.046 34.853 1.00 40.25 324 HIS A C 1
ATOM 2555 O O . HIS A 1 324 ? -19.412 23.042 34.741 1.00 40.25 324 HIS A O 1
ATOM 2561 N N . ALA A 1 325 ? -18.075 24.325 35.993 1.00 35.31 325 ALA A N 1
ATOM 2562 C CA . ALA A 1 325 ? -18.235 23.550 37.221 1.00 35.31 325 ALA A CA 1
ATOM 2563 C C . ALA A 1 325 ? -19.712 23.590 37.664 1.00 35.31 325 ALA A C 1
ATOM 2565 O O . ALA A 1 325 ? -20.155 24.555 38.288 1.00 35.31 325 ALA A O 1
ATOM 2566 N N . GLY A 1 326 ? -20.480 22.576 37.249 1.00 41.94 326 GLY A N 1
ATOM 2567 C CA . GLY A 1 326 ? -21.925 22.463 37.455 1.00 41.94 326 GLY A CA 1
ATOM 2568 C C . GLY A 1 326 ? -22.729 21.987 36.234 1.00 41.94 326 GLY A C 1
ATOM 2569 O O . GLY A 1 326 ? -23.846 21.518 36.422 1.00 41.94 326 GLY A O 1
ATOM 2570 N N . GLY A 1 327 ? -22.203 22.027 35.001 1.00 42.69 327 GLY A N 1
ATOM 2571 C CA . GLY A 1 327 ? -22.917 21.534 33.811 1.00 42.69 327 GLY A CA 1
ATOM 2572 C C . GLY A 1 327 ? -22.303 21.924 32.458 1.00 42.69 327 GLY A C 1
ATOM 2573 O O . GLY A 1 327 ? -21.407 22.765 32.390 1.00 42.69 327 GLY A O 1
ATOM 2574 N N . ASP A 1 328 ? -22.841 21.325 31.393 1.00 43.91 328 ASP A N 1
ATOM 2575 C CA . ASP A 1 328 ? -22.450 21.506 29.994 1.00 43.91 328 ASP A CA 1
ATOM 2576 C C . ASP A 1 328 ? -23.631 22.020 29.151 1.00 43.91 328 ASP A C 1
ATOM 2578 O O . ASP A 1 328 ? -24.756 21.523 29.263 1.00 43.91 328 ASP A O 1
ATOM 2582 N N . ILE A 1 329 ? -23.376 22.971 28.251 1.00 48.72 329 ILE A N 1
ATOM 2583 C CA . ILE A 1 329 ? -24.344 23.425 27.238 1.00 48.72 329 ILE A CA 1
ATOM 2584 C C . ILE A 1 329 ? -23.741 23.225 25.848 1.00 48.72 329 ILE A C 1
ATOM 2586 O O . ILE A 1 329 ? -22.589 23.599 25.629 1.00 48.72 329 ILE A O 1
ATOM 2590 N N . ALA A 1 330 ? -24.526 22.669 24.921 1.00 46.31 330 ALA A N 1
ATOM 2591 C CA . ALA A 1 330 ? -24.162 22.510 23.516 1.00 46.31 330 ALA A CA 1
ATOM 2592 C C . ALA A 1 330 ? -25.277 22.999 22.579 1.00 46.31 330 ALA A C 1
ATOM 2594 O O . ALA A 1 330 ? -26.459 22.827 22.879 1.00 46.31 330 ALA A O 1
ATOM 2595 N N . VAL A 1 331 ? -24.910 23.571 21.432 1.00 49.66 331 VAL A N 1
ATOM 2596 C CA . VAL A 1 331 ? -25.846 24.010 20.378 1.00 49.66 331 VAL A CA 1
ATOM 2597 C C . VAL A 1 331 ? -25.478 23.329 19.065 1.00 49.66 331 VAL A C 1
ATOM 2599 O O . VAL A 1 331 ? -24.293 23.226 18.797 1.00 49.66 331 VAL A O 1
ATOM 2602 N N . ALA A 1 332 ? -26.437 22.895 18.247 1.00 43.62 332 ALA A N 1
ATOM 2603 C CA . ALA A 1 332 ? -26.175 22.368 16.902 1.00 43.62 332 ALA A CA 1
ATOM 2604 C C . ALA A 1 332 ? -27.148 22.948 15.866 1.00 43.62 332 ALA A C 1
ATOM 2606 O O . ALA A 1 332 ? -28.276 23.299 16.207 1.00 43.62 332 ALA A O 1
ATOM 2607 N N . LEU A 1 333 ? -26.722 23.043 14.605 1.00 46.41 333 LEU A N 1
ATOM 2608 C CA . LEU A 1 333 ? -27.558 23.458 13.472 1.00 46.41 333 LEU A CA 1
ATOM 2609 C C . LEU A 1 333 ? -27.771 22.260 12.544 1.00 46.41 333 LEU A C 1
ATOM 2611 O O . LEU A 1 333 ? -26.791 21.616 12.173 1.00 46.41 333 LEU A O 1
ATOM 2615 N N . ALA A 1 334 ? -29.013 21.974 12.147 1.00 42.84 334 ALA A N 1
ATOM 2616 C CA . ALA A 1 334 ? -29.290 20.965 11.120 1.00 42.84 334 ALA A CA 1
ATOM 2617 C C . ALA A 1 334 ? -29.841 21.603 9.832 1.00 42.84 334 ALA A C 1
ATOM 2619 O O . ALA A 1 334 ? -30.557 22.610 9.904 1.00 42.84 334 ALA A O 1
ATOM 2620 N N . PRO A 1 335 ? -29.538 21.026 8.652 1.00 44.31 335 PRO A N 1
ATOM 2621 C CA . PRO A 1 335 ? -30.211 21.388 7.411 1.00 44.31 335 PRO A CA 1
ATOM 2622 C C . PRO A 1 335 ? -31.718 21.137 7.539 1.00 44.31 335 PRO A C 1
ATOM 2624 O O . PRO A 1 335 ? -32.126 20.073 8.000 1.00 44.31 335 PRO A O 1
ATOM 2627 N N . SER A 1 336 ? -32.526 22.102 7.107 1.00 46.94 336 SER A N 1
ATOM 2628 C CA . SER A 1 336 ? -33.988 22.014 7.060 1.00 46.94 336 SER A CA 1
ATOM 2629 C C . SER A 1 336 ? -34.441 22.189 5.609 1.00 46.94 336 SER A C 1
ATOM 2631 O O . SER A 1 336 ? -33.818 22.946 4.865 1.00 46.94 336 SER A O 1
ATOM 2633 N N . ASP A 1 337 ? -35.549 21.562 5.207 1.00 43.34 337 ASP A N 1
ATOM 2634 C CA . ASP A 1 337 ? -36.160 21.760 3.875 1.00 43.34 337 ASP A CA 1
ATOM 2635 C C . ASP A 1 337 ? -36.798 23.162 3.713 1.00 43.34 337 ASP A C 1
ATOM 2637 O O . ASP A 1 337 ? -37.416 23.481 2.694 1.00 43.34 337 ASP A O 1
ATOM 2641 N N . SER A 1 338 ? -36.672 24.013 4.735 1.00 45.53 338 SER A N 1
ATOM 2642 C CA . SER A 1 338 ? -37.155 25.390 4.770 1.00 45.53 338 SER A CA 1
ATOM 2643 C C . SER A 1 338 ? -36.023 26.406 4.551 1.00 45.53 338 SER A C 1
ATOM 2645 O O . SER A 1 338 ? -34.842 26.088 4.612 1.00 45.53 338 SER A O 1
ATOM 2647 N N . VAL A 1 339 ? -36.372 27.680 4.341 1.00 41.34 339 VAL A N 1
ATOM 2648 C CA . VAL A 1 339 ? -35.407 28.807 4.327 1.00 41.34 339 VAL A CA 1
ATOM 2649 C C . VAL A 1 339 ? -34.834 29.134 5.719 1.00 41.34 339 VAL A C 1
ATOM 2651 O O . VAL A 1 339 ? -34.069 30.087 5.866 1.00 41.34 339 VAL A O 1
ATOM 2654 N N . PHE A 1 340 ? -35.214 28.368 6.742 1.00 41.75 340 PHE A N 1
ATOM 2655 C CA . PHE A 1 340 ? -34.790 28.522 8.127 1.00 41.75 340 PHE A CA 1
ATOM 2656 C C . PHE A 1 340 ? -33.895 27.351 8.540 1.00 41.75 340 PHE A C 1
ATOM 2658 O O . PHE A 1 340 ? -34.013 26.254 8.009 1.00 41.75 340 PHE A O 1
ATOM 2665 N N . PHE A 1 341 ? -33.004 27.582 9.502 1.00 43.47 341 PHE A N 1
ATOM 2666 C CA . PHE A 1 341 ? -32.197 26.523 10.109 1.00 43.47 341 PHE A CA 1
ATOM 2667 C C . PHE A 1 341 ? -32.843 26.068 11.412 1.00 43.47 341 PHE A C 1
ATOM 2669 O O . PHE A 1 341 ? -33.284 26.906 12.204 1.00 43.47 341 PHE A O 1
ATOM 2676 N N . ASP A 1 342 ? -32.838 24.760 11.654 1.00 43.22 342 ASP A N 1
ATOM 2677 C CA . ASP A 1 342 ? -33.235 24.206 12.941 1.00 43.22 342 ASP A CA 1
ATOM 2678 C C . ASP A 1 342 ? -32.048 24.284 13.910 1.00 43.22 342 ASP A C 1
ATOM 2680 O O . ASP A 1 342 ? -30.969 23.745 13.647 1.00 43.22 342 ASP A O 1
ATOM 2684 N N . VAL A 1 343 ? -32.247 24.999 15.021 1.00 44.72 343 VAL A N 1
ATOM 2685 C CA . VAL A 1 343 ? -31.265 25.151 16.102 1.00 44.72 343 VAL A CA 1
ATOM 2686 C C . VAL A 1 343 ? -31.628 24.198 17.235 1.00 44.72 343 VAL A C 1
ATOM 2688 O O . VAL A 1 343 ? -32.697 24.314 17.835 1.00 44.72 343 VAL A O 1
ATOM 2691 N N . PHE A 1 344 ? -30.715 23.292 17.563 1.00 45.91 344 PHE A N 1
ATOM 2692 C CA . PHE A 1 344 ? -30.840 22.343 18.662 1.00 45.91 344 PHE A CA 1
ATOM 2693 C C . PHE A 1 344 ? -30.044 22.838 19.860 1.00 45.91 344 PHE A C 1
ATOM 2695 O O . PHE A 1 344 ? -28.895 23.247 19.714 1.00 45.91 344 PHE A O 1
ATOM 2702 N N . LEU A 1 345 ? -30.632 22.758 21.053 1.00 47.41 345 LEU A N 1
ATOM 2703 C CA . LEU A 1 345 ? -29.982 23.114 22.309 1.00 47.41 345 LEU A CA 1
ATOM 2704 C C . LEU A 1 345 ? -29.965 21.905 23.245 1.00 47.41 345 LEU A C 1
ATOM 2706 O O . LEU A 1 345 ? -31.011 21.348 23.571 1.00 47.41 345 LEU A O 1
ATOM 2710 N N . ARG A 1 346 ? -28.777 21.529 23.717 1.00 47.75 346 ARG A N 1
ATOM 2711 C CA . ARG A 1 346 ? -28.566 20.457 24.688 1.00 47.75 346 ARG A CA 1
ATOM 2712 C C . ARG A 1 346 ? -28.006 21.037 25.979 1.00 47.75 346 ARG A C 1
ATOM 2714 O O . ARG A 1 346 ? -26.991 21.722 25.961 1.00 47.75 346 ARG A O 1
ATOM 2721 N N . VAL A 1 347 ? -28.635 20.704 27.101 1.00 48.66 347 VAL A N 1
ATOM 2722 C CA . VAL A 1 347 ? -28.176 21.092 28.441 1.00 48.66 347 VAL A CA 1
ATOM 2723 C C . VAL A 1 347 ? -27.958 19.828 29.264 1.00 48.66 347 VAL A C 1
ATOM 2725 O O . VAL A 1 347 ? -28.851 18.990 29.375 1.00 48.66 347 VAL A O 1
ATOM 2728 N N . ARG A 1 348 ? -26.767 19.676 29.837 1.00 44.50 348 ARG A N 1
ATOM 2729 C CA . ARG A 1 348 ? -26.417 18.630 30.800 1.00 44.50 348 ARG A CA 1
ATOM 2730 C C . ARG A 1 348 ? -26.019 19.315 32.100 1.00 44.50 348 ARG A C 1
ATOM 2732 O O . ARG A 1 348 ? -25.255 20.265 32.079 1.00 44.50 348 ARG A O 1
ATOM 2739 N N . VAL A 1 349 ? -26.514 18.846 33.237 1.00 45.53 349 VAL A N 1
ATOM 2740 C CA . VAL A 1 349 ? -26.170 19.427 34.543 1.00 45.53 349 VAL A CA 1
ATOM 2741 C C . VAL A 1 349 ? -25.560 18.341 35.417 1.00 45.53 349 VAL A C 1
ATOM 2743 O O . VAL A 1 349 ? -26.082 17.228 35.480 1.00 45.53 349 VAL A O 1
ATOM 2746 N N . SER A 1 350 ? -24.445 18.660 36.066 1.00 38.50 350 SER A N 1
ATOM 2747 C CA . SER A 1 350 ? -23.676 17.743 36.907 1.00 38.50 350 SER A CA 1
ATOM 2748 C C . SER A 1 350 ? -23.961 18.067 38.373 1.00 38.50 350 SER A C 1
ATOM 2750 O O . SER A 1 350 ? -23.367 18.985 38.930 1.00 38.50 350 SER A O 1
ATOM 2752 N N . GLY A 1 351 ? -24.895 17.344 38.999 1.00 42.91 351 GLY A N 1
ATOM 2753 C CA . GLY A 1 351 ? -25.280 17.542 40.401 1.00 42.91 351 GLY A CA 1
ATOM 2754 C C . GLY A 1 351 ? -26.729 17.144 40.690 1.00 42.91 351 GLY A C 1
ATOM 2755 O O . GLY A 1 351 ? -27.522 16.917 39.777 1.00 42.91 351 GLY A O 1
ATOM 2756 N N . LEU A 1 352 ? -27.086 17.054 41.974 1.00 39.94 352 LEU A N 1
ATOM 2757 C CA . LEU A 1 352 ? -28.472 16.877 42.416 1.00 39.94 352 LEU A CA 1
ATOM 2758 C C . LEU A 1 352 ? -29.216 18.209 42.245 1.00 39.94 352 LEU A C 1
ATOM 2760 O O . LEU A 1 352 ? -29.214 19.051 43.140 1.00 39.94 352 LEU A O 1
ATOM 2764 N N . LEU A 1 353 ? -29.851 18.406 41.089 1.00 42.38 353 LEU A N 1
ATOM 2765 C CA . LEU A 1 353 ? -30.858 19.452 40.919 1.00 42.38 353 LEU A CA 1
ATOM 2766 C C . LEU A 1 353 ? -32.130 19.008 41.642 1.00 42.38 353 LEU A C 1
ATOM 2768 O O . LEU A 1 353 ? -32.974 18.308 41.087 1.00 42.38 353 LEU A O 1
ATOM 2772 N N . THR A 1 354 ? -32.252 19.355 42.917 1.00 39.72 354 THR A N 1
ATOM 2773 C CA . THR A 1 354 ? -33.450 19.043 43.696 1.00 39.72 354 THR A CA 1
ATOM 2774 C C . THR A 1 354 ? -34.590 19.992 43.307 1.00 39.72 354 THR A C 1
ATOM 2776 O O . THR A 1 354 ? -34.514 21.196 43.523 1.00 39.72 354 THR A O 1
ATOM 2779 N N . ASN A 1 355 ? -35.664 19.440 42.728 1.00 40.53 355 ASN A N 1
ATOM 2780 C CA . ASN A 1 355 ? -37.004 20.040 42.574 1.00 40.53 355 ASN A CA 1
ATOM 2781 C C . ASN A 1 355 ? -37.121 21.448 41.944 1.00 40.53 355 ASN A C 1
ATOM 2783 O O . ASN A 1 355 ? -38.157 22.096 42.097 1.00 40.53 355 ASN A O 1
ATOM 2787 N N . GLN A 1 356 ? -36.116 21.930 41.213 1.00 45.28 356 GLN A N 1
ATOM 2788 C CA . GLN A 1 356 ? -36.172 23.223 40.522 1.00 45.28 356 GLN A CA 1
ATOM 2789 C C . GLN A 1 356 ? -36.327 22.997 39.006 1.00 45.28 356 GLN A C 1
ATOM 2791 O O . GLN A 1 356 ? -35.511 22.288 38.414 1.00 45.28 356 GLN A O 1
ATOM 2796 N N . PRO A 1 357 ? -37.362 23.560 38.354 1.00 47.91 357 PRO A N 1
ATOM 2797 C CA . PRO A 1 357 ? -37.557 23.392 36.921 1.00 47.91 357 PRO A CA 1
ATOM 2798 C C . PRO A 1 357 ? -36.539 24.217 36.125 1.00 47.91 357 PRO A C 1
ATOM 2800 O O . PRO A 1 357 ? -36.322 25.398 36.411 1.00 47.91 357 PRO A O 1
ATOM 2803 N N . ILE A 1 358 ? -35.955 23.620 35.084 1.00 50.75 358 ILE A N 1
ATOM 2804 C CA . ILE A 1 358 ? -35.147 24.368 34.121 1.00 50.75 358 ILE A CA 1
ATOM 2805 C C . ILE A 1 358 ? -36.108 25.138 33.220 1.00 50.75 358 ILE A C 1
ATOM 2807 O O . ILE A 1 358 ? -36.951 24.552 32.540 1.00 50.75 358 ILE A O 1
ATOM 2811 N N . LYS A 1 359 ? -35.961 26.464 33.209 1.00 51.91 359 LYS A N 1
ATOM 2812 C CA . LYS A 1 359 ? -36.725 27.367 32.347 1.00 51.91 359 LYS A CA 1
ATOM 2813 C C . LYS A 1 359 ? -35.830 27.876 31.231 1.00 51.91 359 LYS A C 1
ATOM 2815 O O . LYS A 1 359 ? -34.871 28.599 31.490 1.00 51.91 359 LYS A O 1
ATOM 2820 N N . LEU A 1 360 ? -36.180 27.535 29.999 1.00 52.16 360 LEU A N 1
ATOM 2821 C CA . LEU A 1 360 ? -35.627 28.173 28.811 1.00 52.16 360 LEU A CA 1
ATOM 2822 C C . LEU A 1 360 ? -36.581 29.280 28.383 1.00 52.16 360 LEU A C 1
ATOM 2824 O O . LEU A 1 360 ? -37.791 29.062 28.272 1.00 52.16 360 LEU A O 1
ATOM 2828 N N . SER A 1 361 ? -36.037 30.466 28.134 1.00 48.62 361 SER A N 1
ATOM 2829 C CA . SER A 1 361 ? -36.798 31.595 27.607 1.00 48.62 361 SER A CA 1
ATOM 2830 C C . SER A 1 361 ? -36.113 32.190 26.384 1.00 48.62 361 SER A C 1
ATOM 2832 O O . SER A 1 361 ? -34.889 32.289 26.350 1.00 48.62 361 SER A O 1
ATOM 2834 N N . ALA A 1 362 ? -36.916 32.574 25.396 1.00 45.06 362 ALA A N 1
ATOM 2835 C CA . ALA A 1 362 ? -36.492 33.295 24.206 1.00 45.06 362 ALA A CA 1
ATOM 2836 C C . ALA A 1 362 ? -37.176 34.665 24.202 1.00 45.06 362 ALA A C 1
ATOM 2838 O O . ALA A 1 362 ? -38.402 34.739 24.330 1.00 45.06 362 ALA A O 1
ATOM 2839 N N . ASN A 1 363 ? -36.409 35.752 24.088 1.00 43.59 363 ASN A N 1
ATOM 2840 C CA . ASN A 1 363 ? -36.935 37.129 24.096 1.00 43.59 363 ASN A CA 1
ATOM 2841 C C . ASN A 1 363 ? -37.845 37.426 25.311 1.00 43.59 363 ASN A C 1
ATOM 2843 O O . ASN A 1 363 ? -38.914 38.029 25.188 1.00 43.59 363 ASN A O 1
ATOM 2847 N N . GLY A 1 364 ? -37.460 36.923 26.489 1.00 45.44 364 GLY A N 1
ATOM 2848 C CA . GLY A 1 364 ? -38.212 37.085 27.739 1.00 45.44 364 GLY A CA 1
ATOM 2849 C C . GLY A 1 364 ? -39.490 36.241 27.851 1.00 45.44 364 GLY A C 1
ATOM 2850 O O . GLY A 1 364 ? -40.193 36.346 28.855 1.00 45.44 364 GLY A O 1
ATOM 2851 N N . ARG A 1 365 ? -39.803 35.390 26.862 1.00 47.03 365 ARG A N 1
ATOM 2852 C CA . ARG A 1 365 ? -40.951 34.469 26.897 1.00 47.03 365 ARG A CA 1
ATOM 2853 C C . ARG A 1 365 ? -40.494 33.031 27.155 1.00 47.03 365 ARG A C 1
ATOM 2855 O O . ARG A 1 365 ? -39.530 32.602 26.526 1.00 47.03 365 ARG A O 1
ATOM 2862 N N . PRO A 1 366 ? -41.161 32.260 28.033 1.00 55.56 366 PRO A N 1
ATOM 2863 C CA . PRO A 1 366 ? -40.820 30.856 28.251 1.00 55.56 366 PRO A CA 1
ATOM 2864 C C . PRO A 1 366 ? -41.034 30.041 26.970 1.00 55.56 366 PRO A C 1
ATOM 2866 O O . PRO A 1 366 ? -42.117 30.091 26.391 1.00 55.56 366 PRO A O 1
ATOM 2869 N N . VAL A 1 367 ? -40.019 29.288 26.550 1.00 56.22 367 VAL A N 1
ATOM 2870 C CA . VAL A 1 367 ? -40.087 28.360 25.405 1.00 56.22 367 VAL A CA 1
ATOM 2871 C C . VAL A 1 367 ? -40.027 26.898 25.833 1.00 56.22 367 VAL A C 1
ATOM 2873 O O . VAL A 1 367 ? -40.494 26.031 25.103 1.00 56.22 367 VAL A O 1
ATOM 2876 N N . TRP A 1 368 ? -39.495 26.611 27.024 1.00 54.12 368 TRP A N 1
ATOM 2877 C CA . TRP A 1 368 ? -39.507 25.269 27.601 1.00 54.12 368 TRP A CA 1
ATOM 2878 C C . TRP A 1 368 ? -39.382 25.325 29.128 1.00 54.12 368 TRP A C 1
ATOM 2880 O O . TRP A 1 368 ? -38.706 26.200 29.674 1.00 54.12 368 TRP A O 1
ATOM 2890 N N . ASN A 1 369 ? -40.071 24.413 29.815 1.00 55.53 369 ASN A N 1
ATOM 2891 C CA . ASN A 1 369 ? -40.122 24.336 31.273 1.00 55.53 369 ASN A CA 1
ATOM 2892 C C . ASN A 1 369 ? -40.312 22.873 31.699 1.00 55.53 369 ASN A C 1
ATOM 2894 O O . ASN A 1 369 ? -41.410 22.343 31.534 1.00 55.53 369 ASN A O 1
ATOM 2898 N N . ALA A 1 370 ? -39.275 22.230 32.235 1.00 52.97 370 ALA A N 1
ATOM 2899 C CA . ALA A 1 370 ? -39.389 20.874 32.776 1.00 52.97 370 ALA A CA 1
ATOM 2900 C C . ALA A 1 370 ? -38.467 20.657 33.984 1.00 52.97 370 ALA A C 1
ATOM 2902 O O . ALA A 1 370 ? -37.405 21.275 34.102 1.00 52.97 370 ALA A O 1
ATOM 2903 N N . ALA A 1 371 ? -38.878 19.765 34.885 1.00 45.28 371 ALA A N 1
ATOM 2904 C CA . ALA A 1 371 ? -38.029 19.260 35.957 1.00 45.28 371 ALA A CA 1
ATOM 2905 C C . ALA A 1 371 ? -37.131 18.132 35.424 1.00 45.28 371 ALA A C 1
ATOM 2907 O O . ALA A 1 371 ? -37.573 17.294 34.634 1.00 45.28 371 ALA A O 1
ATOM 2908 N N . ILE A 1 372 ? -35.867 18.083 35.860 1.00 45.34 372 ILE A N 1
ATOM 2909 C CA . ILE A 1 372 ? -34.996 16.949 35.527 1.00 45.34 372 ILE A CA 1
ATOM 2910 C C . ILE A 1 372 ? -35.561 15.686 36.185 1.00 45.34 372 ILE A C 1
ATOM 2912 O O . ILE A 1 372 ? -35.697 15.631 37.404 1.00 45.34 372 ILE A O 1
ATOM 2916 N N . GLY A 1 373 ? -35.853 14.665 35.375 1.00 39.50 373 GLY A N 1
ATOM 2917 C CA . GLY A 1 373 ? -36.325 13.355 35.837 1.00 39.50 373 GLY A CA 1
ATOM 2918 C C . GLY A 1 373 ? -37.766 13.010 35.457 1.00 39.50 373 GLY A C 1
ATOM 2919 O O . GLY A 1 373 ? -38.145 11.846 35.573 1.00 39.50 373 GLY A O 1
ATOM 2920 N N . GLU A 1 374 ? -38.551 1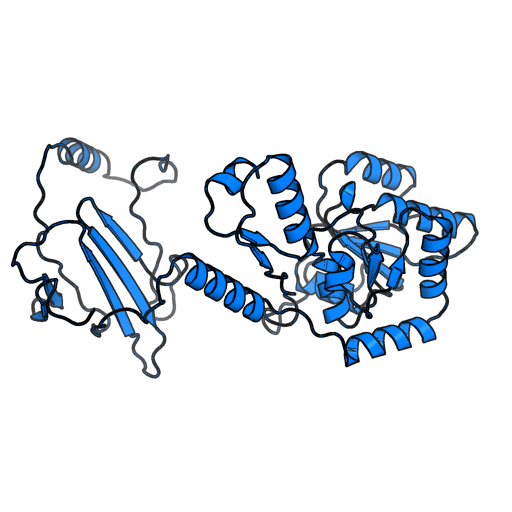3.952 34.929 1.00 32.06 374 GLU A N 1
ATOM 2921 C CA . GLU A 1 374 ? -39.923 13.689 34.470 1.00 32.06 374 GLU A CA 1
ATOM 2922 C C . GLU A 1 374 ? -39.984 13.343 32.958 1.00 32.06 374 GLU A C 1
ATOM 2924 O O . GLU A 1 374 ? -40.610 14.034 32.166 1.00 32.06 374 GLU A O 1
ATOM 2929 N N . GLY A 1 375 ? -39.331 12.225 32.586 1.00 26.78 375 GLY A N 1
ATOM 2930 C CA . GLY A 1 375 ? -39.648 11.332 31.440 1.00 26.78 375 GLY A CA 1
ATOM 2931 C C . GLY A 1 375 ? -39.113 11.637 30.014 1.00 26.78 375 GLY A C 1
ATOM 2932 O O . GLY A 1 375 ? -38.799 12.785 29.712 1.00 26.78 375 GLY A O 1
ATOM 2933 N N . PRO A 1 376 ? -39.104 10.637 29.087 1.00 28.47 376 PRO A N 1
ATOM 2934 C CA . PRO A 1 376 ? -38.790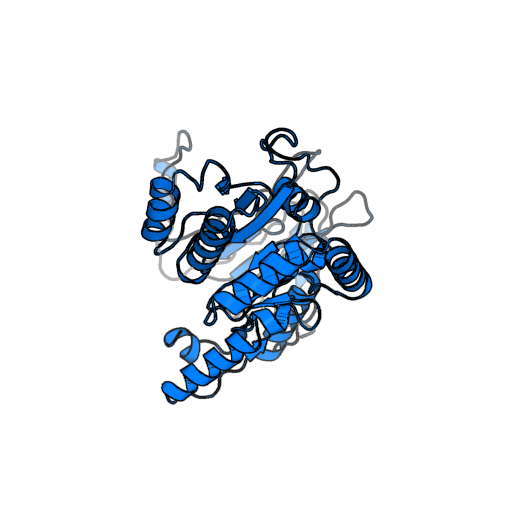 9.209 29.241 1.00 28.47 376 PRO A CA 1
ATOM 2935 C C . PRO A 1 376 ? -37.282 8.928 29.014 1.00 28.47 376 PRO A C 1
ATOM 2937 O O . PRO A 1 376 ? -36.560 9.744 28.452 1.00 28.47 376 PRO A O 1
ATOM 2940 N N . ARG A 1 377 ? -36.832 7.779 29.528 1.00 30.69 377 ARG A N 1
ATOM 2941 C CA . ARG A 1 377 ? -35.431 7.382 29.768 1.00 30.69 377 ARG A CA 1
ATOM 2942 C C . ARG A 1 377 ? -34.538 7.287 28.539 1.00 30.69 377 ARG A C 1
ATOM 2944 O O . ARG A 1 377 ? -35.016 6.683 27.556 1.00 30.69 377 ARG A O 1
#

Secondary structure (DSSP, 8-state):
-TTHHHH-S-EEESSHHHHHHHHHHHHHTTPPPPPEEE-PPP-GGGTS--TT----SS-TTSS-SSEEEEES-BSGGGTHHHHHHHHHHHHHTT--PPEEEEES-B-TTHHHHHHHHHHTHHHHHTEEEE-S--HHHHHHHHHHSS-EEE--S--SS-HHHHHHHHTT--EEEESSTTHHHHHGGG-EEE-TT-HHHHHHHHHHHHH-HHHHHHHHHHHHHH--PPPHHHHHHHHHHHHHHHH-------S------TT--EEEPP----SS--SHHHHHHHHHH-SS---S----SS---------BTTB---SSSS--EEEETTEEEEEEEE--SSSSPEEEEEEEE-S---S--EEEEETTEEEEEE-TT-S--